Protein AF-E3NUQ6-F1 (afdb_monomer)

InterPro domains:
  IPR001264 Glycosyl transferase, family 51 [PF00912] (152-316)
  IPR023346 Lysozyme-like domain superfamily [SSF53955] (142-317)
  IPR028166 Bifunctional transglycosylase second domain [PF14814] (59-141)
  IPR036950 Transglycosylase domain [G3DSA:1.10.3810.10] (148-317)
  IPR050396 Glycosyltransferase 51/Transpeptidase [PTHR32282] (14-317)

Sequence (317 aa):
MKTERGIGLIALIFCVLIIAVFLAFSVYLIRLDNVIRDKFEGNRWDIPAKVFARPLEIYATAPIAQIEFEQELKLLGYKNSDSYTKSGTYITQPNTIYVHTRGFDFGDSVDPEQVLQVTFAGDTVTDVKATKPTNTGIARLEPMLIGGIYPQHNEDRVLIKLNKVPKPLIEALIATEDRNFYRHHGISFRGTARALLSNVTGGKRQGGSTLTQQLVKNFFLTPEKTLKRKVNEALMSLLLELHYSKDEILEAYLNEVNLGQSGNYSVNGYGLASQFYFGLPLSELNISQQAFLVGLVQGPTLFNPWKNPEGAKKRRD

Secondary structure (DSSP, 8-state):
--HHHHHHHHHHHHHHHHHHHHHHHHHHHHHHHHHHHHHHHS-S--PPEEEE---EEE-TT----HHHHHHHHHHTTPEE-S---STTEEEEETTEEEEEE--EE-SS-EEPSEEEEEEEETTEEEEEEESS--TTS-EEEPPPEEEEE--TT-EE-----GGGS-HHHHHHHHHHH-TTGGGSSS--HHHHHHHHHHHHTT-S------HHHHHHHHHHS-S---HHHHHHHHHHHHHHHHHS-HHHHHHHHHHH-EEEEETTEEEESHHHHHHHHHSS-GGG--HHHHHHHHHHTT-TTTT-TTT-HHHHHHHH-

Radius of gyration: 26.68 Å; Cα contacts (8 Å, |Δi|>4): 488; chains: 1; bounding box: 60×45×101 Å

Mean predicted aligned error: 7.31 Å

Structure (mmCIF, N/CA/C/O backbone):
data_AF-E3NUQ6-F1
#
_entry.id   AF-E3NUQ6-F1
#
loop_
_atom_site.group_PDB
_atom_site.id
_atom_site.type_symbol
_atom_site.label_atom_id
_atom_site.label_alt_id
_atom_site.label_comp_id
_atom_site.label_asym_id
_atom_site.label_entity_id
_atom_site.label_seq_id
_atom_site.pdbx_PDB_ins_code
_atom_site.Cartn_x
_atom_site.Cartn_y
_atom_site.Cartn_z
_atom_site.occupancy
_atom_site.B_iso_or_equiv
_atom_site.auth_seq_id
_atom_site.auth_comp_id
_atom_site.auth_asym_id
_atom_site.auth_atom_id
_atom_site.pdbx_PDB_model_num
ATOM 1 N N . MET A 1 1 ? 33.253 -10.275 -65.006 1.00 52.44 1 MET A N 1
ATOM 2 C CA . MET A 1 1 ? 32.954 -11.502 -64.224 1.00 52.44 1 MET A CA 1
ATOM 3 C C . MET A 1 1 ? 33.738 -11.676 -62.908 1.00 52.44 1 MET A C 1
ATOM 5 O O . MET A 1 1 ? 33.360 -12.551 -62.142 1.00 52.44 1 MET A O 1
ATOM 9 N N . LYS A 1 2 ? 34.783 -10.891 -62.570 1.00 53.75 2 LYS A N 1
ATOM 10 C CA . LYS A 1 2 ? 35.447 -10.989 -61.240 1.00 53.75 2 LYS A CA 1
ATOM 11 C C . LYS A 1 2 ? 34.795 -10.135 -60.136 1.00 53.75 2 LYS A C 1
ATOM 13 O O . LYS A 1 2 ? 34.943 -10.457 -58.965 1.00 53.75 2 LYS A O 1
ATOM 18 N N . THR A 1 3 ? 34.042 -9.099 -60.499 1.00 55.50 3 THR A N 1
ATOM 19 C CA . THR A 1 3 ? 33.373 -8.171 -59.569 1.00 55.50 3 THR A CA 1
ATOM 20 C C . THR A 1 3 ? 32.091 -8.732 -58.940 1.00 55.50 3 THR A C 1
ATOM 22 O O . THR A 1 3 ? 31.806 -8.427 -57.788 1.00 55.50 3 THR A O 1
ATOM 25 N N . GLU A 1 4 ? 31.363 -9.623 -59.620 1.00 58.78 4 GLU A N 1
ATOM 26 C CA . GLU A 1 4 ? 30.111 -10.207 -59.096 1.00 58.78 4 GLU A CA 1
ATOM 27 C C . GLU A 1 4 ? 30.333 -11.228 -57.966 1.00 58.78 4 GLU A C 1
ATOM 29 O O . GLU A 1 4 ? 29.525 -11.324 -57.044 1.00 58.78 4 GLU A O 1
ATOM 34 N N . ARG A 1 5 ? 31.469 -11.943 -57.966 1.00 59.44 5 ARG A N 1
ATOM 35 C CA . ARG A 1 5 ? 31.808 -12.909 -56.902 1.00 59.44 5 ARG A CA 1
ATOM 36 C C . ARG A 1 5 ? 32.152 -12.244 -55.563 1.00 59.44 5 ARG A C 1
ATOM 38 O O . ARG A 1 5 ? 31.910 -12.839 -54.518 1.00 59.44 5 ARG A O 1
ATOM 45 N N . GLY A 1 6 ? 32.683 -11.018 -55.581 1.00 62.03 6 GLY A N 1
ATOM 46 C CA . GLY A 1 6 ? 33.010 -10.268 -54.361 1.00 62.03 6 GLY A CA 1
ATOM 47 C C . GLY A 1 6 ? 31.769 -9.754 -53.627 1.00 62.03 6 GLY A C 1
ATOM 48 O O . GLY A 1 6 ? 31.714 -9.800 -52.402 1.00 62.03 6 GLY A O 1
ATOM 49 N N . ILE A 1 7 ? 30.742 -9.343 -54.376 1.00 72.06 7 ILE A N 1
ATOM 50 C CA . ILE A 1 7 ? 29.482 -8.831 -53.817 1.00 72.06 7 ILE A CA 1
ATOM 51 C C . ILE A 1 7 ? 28.715 -9.951 -53.097 1.00 72.06 7 ILE A C 1
ATOM 53 O O . ILE A 1 7 ? 28.225 -9.740 -51.990 1.00 72.06 7 ILE A O 1
ATOM 57 N N . GLY A 1 8 ? 28.682 -11.161 -53.668 1.00 76.88 8 GLY A N 1
ATOM 58 C CA . GLY A 1 8 ? 28.035 -12.322 -53.043 1.00 76.88 8 GLY A CA 1
ATOM 59 C C . GLY A 1 8 ? 28.689 -12.763 -51.728 1.00 76.88 8 GLY A C 1
ATOM 60 O O . GLY A 1 8 ? 27.988 -13.100 -50.778 1.00 76.88 8 GLY A O 1
ATOM 61 N N . LEU A 1 9 ? 30.023 -12.706 -51.634 1.00 83.06 9 LEU A N 1
ATOM 62 C CA . LEU A 1 9 ? 30.748 -13.045 -50.405 1.00 83.06 9 LEU A CA 1
ATOM 63 C C . LEU A 1 9 ? 30.518 -12.003 -49.298 1.00 83.06 9 LEU A C 1
ATOM 65 O O . LEU A 1 9 ? 30.299 -12.368 -48.147 1.00 83.06 9 LEU A O 1
ATOM 69 N N . ILE A 1 10 ? 30.522 -10.712 -49.646 1.00 86.00 10 ILE A N 1
ATOM 70 C CA . ILE A 1 10 ? 30.234 -9.626 -48.697 1.00 86.00 10 ILE A CA 1
ATOM 71 C C . ILE A 1 10 ? 28.790 -9.727 -48.190 1.00 86.00 10 ILE A C 1
ATOM 73 O O . ILE A 1 10 ? 28.556 -9.611 -46.988 1.00 86.00 10 ILE A O 1
ATOM 77 N N . ALA A 1 11 ? 27.833 -10.005 -49.081 1.00 86.75 11 ALA A N 1
ATOM 78 C CA . ALA A 1 11 ? 26.437 -10.223 -48.709 1.00 86.75 11 ALA A CA 1
ATOM 79 C C . ALA A 1 11 ? 26.274 -11.434 -47.773 1.00 86.75 11 ALA A C 1
ATOM 81 O O . ALA A 1 11 ? 25.576 -11.335 -46.767 1.00 86.75 11 ALA A O 1
ATOM 82 N N . LEU A 1 12 ? 26.970 -12.545 -48.044 1.00 90.75 12 LEU A N 1
ATOM 83 C CA . LEU A 1 12 ? 26.979 -13.722 -47.171 1.00 90.75 12 LEU A CA 1
ATOM 84 C C . LEU A 1 12 ? 27.529 -13.388 -45.775 1.00 90.75 12 LEU A C 1
ATOM 86 O O . LEU A 1 12 ? 26.899 -13.725 -44.776 1.00 90.75 12 LEU A O 1
ATOM 90 N N . ILE A 1 13 ? 28.674 -12.701 -45.696 1.00 91.69 13 ILE A N 1
ATOM 91 C CA . ILE A 1 13 ? 29.285 -12.295 -44.419 1.00 91.69 13 ILE A CA 1
ATOM 92 C C . ILE A 1 13 ? 28.335 -11.381 -43.638 1.00 91.69 13 ILE A C 1
ATOM 94 O O . ILE A 1 13 ? 28.144 -11.569 -42.438 1.00 91.69 13 ILE A O 1
ATOM 98 N N . PHE A 1 14 ? 27.694 -10.428 -44.315 1.00 93.56 14 PHE A N 1
ATOM 99 C CA . PHE A 1 14 ? 26.713 -9.538 -43.702 1.00 93.56 14 PHE A CA 1
ATOM 100 C C . PHE A 1 14 ? 25.488 -10.300 -43.169 1.00 93.56 14 PHE A C 1
ATOM 102 O O . PHE A 1 14 ? 25.080 -10.079 -42.030 1.00 93.56 14 PHE A O 1
ATOM 109 N N . CYS A 1 15 ? 24.949 -11.252 -43.937 1.00 93.69 15 CYS A N 1
ATOM 110 C CA . CYS A 1 15 ? 23.866 -12.129 -43.486 1.00 93.69 15 CYS A CA 1
ATOM 111 C C . CYS A 1 15 ? 24.266 -12.957 -42.258 1.00 93.69 15 CYS A C 1
ATOM 113 O O . CYS A 1 15 ? 23.506 -13.014 -41.293 1.00 93.69 15 CYS A O 1
ATOM 115 N N . VAL A 1 16 ? 25.460 -13.559 -42.257 1.00 94.56 16 VAL A N 1
ATOM 116 C CA . VAL A 1 16 ? 25.966 -14.336 -41.113 1.00 94.56 16 VAL A CA 1
ATOM 117 C C . VAL A 1 16 ? 26.114 -13.454 -39.872 1.00 94.56 16 VAL A C 1
ATOM 119 O O . VAL A 1 16 ? 25.715 -13.869 -38.785 1.00 94.56 16 VAL A O 1
ATOM 122 N N . LEU A 1 17 ? 26.614 -12.224 -40.021 1.00 95.00 17 LEU A N 1
ATOM 123 C CA . LEU A 1 17 ? 26.713 -11.269 -38.915 1.00 95.00 17 LEU A CA 1
ATOM 124 C C . LEU A 1 17 ? 25.338 -10.891 -38.356 1.00 95.00 17 LEU A C 1
ATOM 126 O O . LEU A 1 17 ? 25.168 -10.888 -37.139 1.00 95.00 17 LEU A O 1
ATOM 130 N N . ILE A 1 18 ? 24.344 -10.629 -39.211 1.00 95.12 18 ILE A N 1
ATOM 131 C CA . ILE A 1 18 ? 22.970 -10.346 -38.763 1.00 95.12 18 ILE A CA 1
ATOM 132 C C . ILE A 1 18 ? 22.398 -11.529 -37.982 1.00 95.12 18 ILE A C 1
ATOM 134 O O . ILE A 1 18 ? 21.834 -11.330 -36.907 1.00 95.12 18 ILE A O 1
ATOM 138 N N . ILE A 1 19 ? 22.564 -12.752 -38.491 1.00 95.62 19 ILE A N 1
ATOM 139 C CA . ILE A 1 19 ? 22.073 -13.964 -37.824 1.00 95.62 19 ILE A CA 1
ATOM 140 C C . ILE A 1 19 ? 22.757 -14.137 -36.464 1.00 95.62 19 ILE A C 1
ATOM 142 O O . ILE A 1 19 ? 22.077 -14.388 -35.472 1.00 95.62 19 ILE A O 1
ATOM 146 N N . ALA A 1 20 ? 24.077 -13.954 -36.392 1.00 95.56 20 ALA A N 1
ATOM 147 C CA . ALA A 1 20 ? 24.824 -14.054 -35.141 1.00 95.56 20 ALA A CA 1
ATOM 148 C C . ALA A 1 20 ? 24.370 -13.003 -34.112 1.00 95.56 20 ALA A C 1
ATOM 150 O O . ALA A 1 20 ? 24.177 -13.331 -32.941 1.00 95.56 20 ALA A O 1
ATOM 151 N N . VAL A 1 21 ? 24.145 -11.758 -34.547 1.00 95.62 21 VAL A N 1
ATOM 152 C CA . VAL A 1 21 ? 23.622 -10.682 -33.691 1.00 95.62 21 VAL A CA 1
ATOM 153 C C . VAL A 1 21 ? 22.211 -11.004 -33.206 1.00 95.62 21 VAL A C 1
ATOM 155 O O . VAL A 1 21 ? 21.929 -10.840 -32.020 1.00 95.62 21 VAL A O 1
ATOM 158 N N . PHE A 1 22 ? 21.337 -11.493 -34.087 1.00 95.88 22 PHE A N 1
ATOM 159 C CA . PHE A 1 22 ? 19.977 -11.875 -33.716 1.00 95.88 22 PHE A CA 1
ATOM 160 C C . PHE A 1 22 ? 19.980 -13.022 -32.703 1.00 95.88 22 PHE A C 1
ATOM 162 O O . PHE A 1 22 ? 19.317 -12.925 -31.677 1.00 95.88 22 PHE A O 1
ATOM 169 N N . LEU A 1 23 ? 20.794 -14.058 -32.930 1.00 96.19 23 LEU A N 1
ATOM 170 C CA . LEU A 1 23 ? 20.931 -15.189 -32.015 1.00 96.19 23 LEU A CA 1
ATOM 171 C C . LEU A 1 23 ? 21.457 -14.747 -30.642 1.00 96.19 23 LEU A C 1
ATOM 173 O O . LEU A 1 23 ? 20.890 -15.118 -29.616 1.00 96.19 23 LEU A O 1
ATOM 177 N N . ALA A 1 24 ? 22.490 -13.901 -30.610 1.00 95.44 24 ALA A N 1
ATOM 178 C CA . ALA A 1 24 ? 23.008 -13.334 -29.367 1.00 95.44 24 ALA A CA 1
ATOM 179 C C . ALA A 1 24 ? 21.946 -12.498 -28.631 1.00 95.44 24 ALA A C 1
ATOM 181 O O . ALA A 1 24 ? 21.814 -12.599 -27.410 1.00 95.44 24 ALA A O 1
ATOM 182 N N . PHE A 1 25 ? 21.158 -11.706 -29.364 1.00 95.06 25 PHE A N 1
ATOM 183 C CA . PHE A 1 25 ? 20.063 -10.924 -28.797 1.00 95.06 25 PHE A CA 1
ATOM 184 C C . PHE A 1 25 ? 18.932 -11.811 -28.260 1.00 95.06 25 PHE A C 1
ATOM 186 O O . PHE A 1 25 ? 18.435 -11.558 -27.165 1.00 95.06 25 PHE A O 1
ATOM 193 N N . SER A 1 26 ? 18.566 -12.889 -28.958 1.00 95.06 26 SER A N 1
ATOM 194 C CA . SER A 1 26 ? 17.584 -13.865 -28.475 1.00 95.06 26 SER A CA 1
ATOM 195 C C . SER A 1 26 ? 18.048 -14.551 -27.191 1.00 95.06 26 SER A C 1
ATOM 197 O O . SER A 1 26 ? 17.287 -14.610 -26.230 1.00 95.06 26 SER A O 1
ATOM 199 N N . VAL A 1 27 ? 19.307 -15.000 -27.127 1.00 96.50 27 VAL A N 1
ATOM 200 C CA . VAL A 1 27 ? 19.892 -15.571 -25.899 1.00 96.50 27 VAL A CA 1
ATOM 201 C C . VAL A 1 27 ? 19.867 -14.551 -24.759 1.00 96.50 27 VAL A C 1
ATOM 203 O O . VAL A 1 27 ? 19.562 -14.896 -23.618 1.00 96.50 27 VAL A O 1
ATOM 206 N N . TYR A 1 28 ? 20.141 -13.282 -25.062 1.00 96.00 28 TYR A N 1
ATOM 207 C CA . TYR A 1 28 ? 20.058 -12.207 -24.080 1.00 96.00 28 TYR A CA 1
ATOM 208 C C . TYR A 1 28 ? 18.632 -11.995 -23.554 1.00 96.00 28 TYR A C 1
ATOM 210 O O . TYR A 1 28 ? 18.454 -11.867 -22.344 1.00 96.00 28 TYR A O 1
ATOM 218 N N . LEU A 1 29 ? 17.618 -12.006 -24.425 1.00 95.56 29 LEU A N 1
ATOM 219 C CA . LEU A 1 29 ? 16.216 -11.904 -24.014 1.00 95.56 29 LEU A CA 1
ATOM 220 C C . LEU A 1 29 ? 15.777 -13.097 -23.166 1.00 95.56 29 LEU A C 1
ATOM 222 O O . LEU A 1 29 ? 15.163 -12.881 -22.130 1.00 95.56 29 LEU A O 1
ATOM 226 N N . ILE A 1 30 ? 16.154 -14.322 -23.543 1.00 95.44 30 ILE A N 1
ATOM 227 C CA . ILE A 1 30 ? 15.870 -15.531 -22.749 1.00 95.44 30 ILE A CA 1
ATOM 228 C C . ILE A 1 30 ? 16.495 -15.415 -21.357 1.00 95.44 30 ILE A C 1
ATOM 230 O O . ILE A 1 30 ? 15.871 -15.750 -20.357 1.00 95.44 30 ILE A O 1
ATOM 234 N N . ARG A 1 31 ? 17.719 -14.884 -21.261 1.00 95.31 31 ARG A N 1
ATOM 235 C CA . ARG A 1 31 ? 18.348 -14.634 -19.961 1.00 95.31 31 ARG A CA 1
ATOM 236 C C . ARG A 1 31 ? 17.554 -13.629 -19.122 1.00 95.31 31 ARG A C 1
ATOM 238 O O . ARG A 1 31 ? 17.419 -13.842 -17.921 1.00 95.31 31 ARG A O 1
ATOM 245 N N . LEU A 1 32 ? 17.086 -12.530 -19.717 1.00 94.25 32 LEU A N 1
ATOM 246 C CA . LEU A 1 32 ? 16.256 -11.548 -19.009 1.00 94.25 32 LEU A CA 1
ATOM 247 C C . LEU A 1 32 ? 14.919 -12.152 -18.572 1.00 94.25 32 LEU A C 1
ATOM 249 O O . LEU A 1 32 ? 14.467 -11.868 -17.467 1.00 94.25 32 LEU A O 1
ATOM 253 N N . ASP A 1 33 ? 14.327 -12.991 -19.417 1.00 93.69 33 ASP A N 1
ATOM 254 C CA . ASP A 1 33 ? 13.073 -13.680 -19.137 1.00 93.69 33 ASP A CA 1
ATOM 255 C C . ASP A 1 33 ? 13.200 -14.654 -17.962 1.00 93.69 33 ASP A C 1
ATOM 257 O O . ASP A 1 33 ? 12.418 -14.587 -17.018 1.00 93.69 33 ASP A O 1
ATOM 261 N N . ASN A 1 34 ? 14.258 -15.468 -17.938 1.00 91.88 34 ASN A N 1
ATOM 262 C CA . ASN A 1 34 ? 14.530 -16.365 -16.813 1.00 91.88 34 ASN A CA 1
ATOM 263 C C . ASN A 1 34 ? 14.653 -15.589 -15.493 1.00 91.88 34 ASN A C 1
ATOM 265 O O . ASN A 1 34 ? 14.047 -15.969 -14.499 1.00 91.88 34 ASN A O 1
ATOM 269 N N . VAL A 1 35 ? 15.355 -14.447 -15.492 1.00 91.06 35 VAL A N 1
ATOM 270 C CA . VAL A 1 35 ? 15.456 -13.582 -14.300 1.00 91.06 35 VAL A CA 1
ATOM 271 C C . VAL A 1 35 ? 14.084 -13.071 -13.850 1.00 91.06 35 VAL A C 1
ATOM 273 O O . VAL A 1 35 ? 13.833 -12.970 -12.648 1.00 91.06 35 VAL A O 1
ATOM 276 N N . ILE A 1 36 ? 13.206 -12.729 -14.798 1.00 90.62 36 ILE A N 1
ATOM 277 C CA . ILE A 1 36 ? 11.843 -12.293 -14.493 1.00 90.62 36 ILE A CA 1
ATOM 278 C C . ILE A 1 36 ? 11.070 -13.428 -13.834 1.00 90.62 36 ILE A C 1
ATOM 280 O O . ILE A 1 36 ? 10.544 -13.242 -12.740 1.00 90.62 36 ILE A O 1
ATOM 284 N N . ARG A 1 37 ? 11.033 -14.597 -14.470 1.00 88.56 37 ARG A N 1
ATOM 285 C CA . ARG A 1 37 ? 10.218 -15.729 -14.025 1.00 88.56 37 ARG A CA 1
ATOM 286 C C . ARG A 1 37 ? 10.705 -16.296 -12.699 1.00 88.56 37 ARG A C 1
ATOM 288 O O . ARG A 1 37 ? 9.891 -16.475 -11.802 1.00 88.56 37 ARG A O 1
ATOM 295 N N . ASP A 1 38 ? 12.014 -16.440 -12.509 1.00 86.81 38 ASP A N 1
ATOM 296 C CA . ASP A 1 38 ? 12.584 -16.932 -11.248 1.00 86.81 38 ASP A CA 1
ATOM 297 C C . ASP A 1 38 ? 12.165 -16.055 -10.058 1.00 86.81 38 ASP A C 1
ATOM 299 O O . ASP A 1 38 ? 11.748 -16.555 -9.011 1.00 86.81 38 ASP A O 1
ATOM 303 N N . LYS A 1 39 ? 12.229 -14.726 -10.219 1.00 83.00 39 LYS A N 1
ATOM 304 C CA . LYS A 1 39 ? 11.908 -13.792 -9.133 1.00 83.00 39 LYS A CA 1
ATOM 305 C C . LYS A 1 39 ? 10.405 -13.542 -8.978 1.00 83.00 39 LYS A C 1
ATOM 307 O O . LYS A 1 39 ? 9.948 -13.253 -7.876 1.00 83.00 39 LYS A O 1
ATOM 312 N N . PHE A 1 40 ? 9.639 -13.610 -10.065 1.00 82.06 40 PHE A N 1
ATOM 313 C CA . PHE A 1 40 ? 8.207 -13.305 -10.068 1.00 82.06 40 PHE A CA 1
ATOM 314 C C . PHE A 1 40 ? 7.319 -14.548 -9.862 1.00 82.06 40 PHE A C 1
ATOM 316 O O . PHE A 1 40 ? 6.172 -14.397 -9.459 1.00 82.06 40 PHE A O 1
ATOM 323 N N . GLU A 1 41 ? 7.799 -15.773 -10.085 1.00 77.94 41 GLU A N 1
ATOM 324 C CA . GLU A 1 41 ? 7.059 -17.023 -9.802 1.00 77.94 41 GLU A CA 1
ATOM 325 C C . GLU A 1 41 ? 7.501 -17.684 -8.486 1.00 77.94 41 GLU A C 1
ATOM 327 O O . GLU A 1 41 ? 6.716 -18.407 -7.878 1.00 77.94 41 GLU A O 1
ATOM 332 N N . GLY A 1 42 ? 8.730 -17.424 -8.027 1.00 69.94 42 GLY A N 1
ATOM 333 C CA . GLY A 1 42 ? 9.256 -17.923 -6.754 1.00 69.94 42 GLY A CA 1
ATOM 334 C C . GLY A 1 42 ? 8.917 -17.030 -5.551 1.00 69.94 42 GLY A C 1
ATOM 335 O O . GLY A 1 42 ? 7.784 -16.586 -5.357 1.00 69.94 42 GLY A O 1
ATOM 336 N N . ASN A 1 43 ? 9.929 -16.740 -4.727 1.00 62.84 43 ASN A N 1
ATOM 337 C CA . ASN A 1 43 ? 9.806 -15.885 -3.544 1.00 62.84 43 ASN A CA 1
ATOM 338 C C . ASN A 1 43 ? 9.788 -14.404 -3.947 1.00 62.84 43 ASN A C 1
ATOM 340 O O . ASN A 1 43 ? 10.812 -13.722 -3.875 1.00 62.84 43 ASN A O 1
ATOM 344 N N . ARG A 1 44 ? 8.619 -13.896 -4.365 1.00 69.75 44 ARG A N 1
ATOM 345 C CA . ARG A 1 44 ? 8.451 -12.472 -4.717 1.00 69.75 44 ARG A CA 1
ATOM 346 C C . ARG A 1 44 ? 8.915 -11.542 -3.589 1.00 69.75 44 ARG A C 1
ATOM 348 O O . ARG A 1 44 ? 9.461 -10.480 -3.871 1.00 69.75 44 ARG A O 1
ATOM 355 N N . TRP A 1 45 ? 8.707 -11.947 -2.333 1.00 71.38 45 TRP A N 1
ATOM 356 C CA . TRP A 1 45 ? 9.027 -11.157 -1.145 1.00 71.38 45 TRP A CA 1
ATOM 357 C C . TRP A 1 45 ? 9.442 -12.039 0.035 1.00 71.38 45 TRP A C 1
ATOM 359 O O . TRP A 1 45 ? 8.780 -13.039 0.312 1.00 71.38 45 TRP A O 1
ATOM 369 N N . ASP A 1 46 ? 10.463 -11.608 0.777 1.00 69.19 46 ASP A N 1
ATOM 370 C CA . ASP A 1 46 ? 10.750 -12.116 2.121 1.00 69.19 46 ASP A CA 1
ATOM 371 C C . ASP A 1 46 ? 9.865 -11.369 3.125 1.00 69.19 46 ASP A C 1
ATOM 373 O O . ASP A 1 46 ? 10.007 -10.161 3.322 1.00 69.19 46 ASP A O 1
ATOM 377 N N . ILE A 1 47 ? 8.904 -12.070 3.730 1.00 71.44 47 ILE A N 1
ATOM 378 C CA . ILE A 1 47 ? 7.963 -11.463 4.678 1.00 71.44 47 ILE A CA 1
ATOM 379 C C . ILE A 1 47 ? 8.608 -11.456 6.072 1.00 71.44 47 ILE A C 1
ATOM 381 O O . ILE A 1 47 ? 8.931 -12.532 6.584 1.00 71.44 47 ILE A O 1
ATOM 385 N N . PRO A 1 48 ? 8.792 -10.286 6.714 1.00 71.00 48 PRO A N 1
ATOM 386 C CA . PRO A 1 48 ? 9.349 -10.231 8.059 1.00 71.00 48 PRO A CA 1
ATOM 387 C C . PRO A 1 48 ? 8.377 -10.827 9.078 1.00 71.00 48 PRO A C 1
ATOM 389 O O . PRO A 1 48 ? 7.152 -10.732 8.939 1.00 71.00 48 PRO A O 1
ATOM 392 N N . ALA A 1 49 ? 8.926 -11.400 10.148 1.00 80.38 49 ALA A N 1
ATOM 393 C CA . ALA A 1 49 ? 8.106 -11.820 11.276 1.00 80.38 49 ALA A CA 1
ATOM 394 C C . ALA A 1 49 ? 7.574 -10.578 12.002 1.00 80.38 49 ALA A C 1
ATOM 396 O O . ALA A 1 49 ? 8.311 -9.618 12.220 1.00 80.38 49 ALA A O 1
ATOM 397 N N . LYS A 1 50 ? 6.299 -10.593 12.392 1.00 81.94 50 LYS A N 1
ATOM 398 C CA . LYS A 1 50 ? 5.664 -9.491 13.124 1.00 81.94 50 LYS A CA 1
ATOM 399 C C . LYS A 1 50 ? 5.523 -9.842 14.595 1.00 81.94 50 LYS A C 1
ATOM 401 O O . LYS A 1 50 ? 5.150 -10.959 14.940 1.00 81.94 50 LYS A O 1
ATOM 406 N N . VAL A 1 51 ? 5.804 -8.866 15.447 1.00 86.75 51 VAL A N 1
ATOM 407 C CA . VAL A 1 51 ? 5.658 -8.952 16.897 1.00 86.75 51 VAL A CA 1
ATOM 408 C C . VAL A 1 51 ? 4.446 -8.126 17.291 1.00 86.75 51 VAL A C 1
ATOM 410 O O . VAL A 1 51 ? 4.413 -6.912 17.083 1.00 86.75 51 VAL A O 1
ATOM 413 N N . PHE A 1 52 ? 3.453 -8.796 17.859 1.00 89.31 52 PHE A N 1
ATOM 414 C CA . PHE A 1 52 ? 2.223 -8.184 18.340 1.00 89.31 52 PHE A CA 1
ATOM 415 C C . PHE A 1 52 ? 2.185 -8.173 19.871 1.00 89.31 52 PHE A C 1
ATOM 417 O O . PHE A 1 52 ? 2.854 -8.970 20.529 1.00 89.31 52 PHE A O 1
ATOM 424 N N . ALA A 1 53 ? 1.401 -7.258 20.433 1.00 92.06 53 ALA A N 1
ATOM 425 C CA . ALA A 1 53 ? 1.043 -7.259 21.845 1.00 92.06 53 ALA A CA 1
ATOM 426 C C . ALA A 1 53 ? 0.064 -8.403 22.172 1.00 92.06 53 ALA A C 1
ATOM 428 O O . ALA A 1 53 ? -0.330 -9.181 21.300 1.00 92.06 53 ALA A O 1
ATOM 429 N N . ARG A 1 54 ? -0.356 -8.498 23.440 1.00 93.19 54 ARG A N 1
ATOM 430 C CA . ARG A 1 54 ? -1.446 -9.408 23.814 1.00 93.19 54 ARG A CA 1
ATOM 431 C C . ARG A 1 54 ? -2.743 -8.991 23.099 1.00 93.19 54 ARG A C 1
ATOM 433 O O . ARG A 1 54 ? -3.018 -7.792 23.042 1.00 93.19 54 ARG A O 1
ATOM 440 N N . PRO A 1 55 ? -3.553 -9.933 22.594 1.00 93.44 55 PRO A N 1
ATOM 441 C CA . PRO A 1 55 ? -4.898 -9.606 22.144 1.00 93.44 55 PRO A CA 1
ATOM 442 C C . PRO A 1 55 ? -5.774 -9.233 23.346 1.00 93.44 55 PRO A C 1
ATOM 444 O O . PRO A 1 55 ? -5.597 -9.767 24.448 1.00 93.44 55 PRO A O 1
ATOM 447 N N . LEU A 1 56 ? -6.711 -8.301 23.155 1.00 94.81 56 LEU A N 1
ATOM 448 C CA . LEU A 1 56 ? -7.706 -8.003 24.181 1.00 94.81 56 LEU A CA 1
ATOM 449 C C . LEU A 1 56 ? -8.871 -8.983 24.042 1.00 94.81 56 LEU A C 1
ATOM 451 O O . LEU A 1 56 ? -9.616 -8.932 23.064 1.00 94.81 56 LEU A O 1
ATOM 455 N N . GLU A 1 57 ? -9.023 -9.853 25.035 1.00 95.00 57 GLU A N 1
ATOM 456 C CA . GLU A 1 57 ? -10.170 -10.749 25.160 1.00 95.00 57 GLU A CA 1
ATOM 457 C C . GLU A 1 57 ? -11.326 -10.040 25.869 1.00 95.00 57 GLU A C 1
ATOM 459 O O . GLU A 1 57 ? -11.145 -9.389 26.899 1.00 95.00 57 GLU A O 1
ATOM 464 N N . ILE A 1 58 ? -12.525 -10.187 25.314 1.00 95.00 58 ILE A N 1
ATOM 465 C CA . ILE A 1 58 ? -13.760 -9.575 25.788 1.00 95.00 58 ILE A CA 1
ATOM 466 C C . ILE A 1 58 ? -14.764 -10.697 26.028 1.00 95.00 58 ILE A C 1
ATOM 468 O O . ILE A 1 58 ? -15.139 -11.431 25.111 1.00 95.00 58 ILE A O 1
ATOM 472 N N . TYR A 1 59 ? -15.209 -10.821 27.268 1.00 95.44 59 TYR A N 1
ATOM 473 C CA . TYR A 1 59 ? -16.169 -11.826 27.702 1.00 95.44 59 TYR A CA 1
ATOM 474 C C . TYR A 1 59 ? -17.008 -11.264 28.851 1.00 95.44 59 TYR A C 1
ATOM 476 O O . TYR A 1 59 ? -16.643 -10.260 29.471 1.00 95.44 59 TYR A O 1
ATOM 484 N N . ALA A 1 60 ? -18.149 -11.891 29.132 1.00 94.12 60 ALA A N 1
ATOM 485 C CA . ALA A 1 60 ? -18.963 -11.518 30.284 1.00 94.12 60 ALA A CA 1
ATOM 486 C C . ALA A 1 60 ? -18.139 -11.660 31.575 1.00 94.12 60 ALA A C 1
ATOM 488 O O . ALA A 1 60 ? -17.439 -12.648 31.743 1.00 94.12 60 ALA A O 1
ATOM 489 N N . THR A 1 61 ? -18.231 -10.680 32.471 1.00 94.94 61 THR A N 1
ATOM 490 C CA . THR A 1 61 ? -17.430 -10.510 33.698 1.00 94.94 61 THR A CA 1
ATOM 491 C C . THR A 1 61 ? -15.958 -10.139 33.502 1.00 94.94 61 THR A C 1
ATOM 493 O O . THR A 1 61 ? -15.210 -10.145 34.480 1.00 94.94 61 THR A O 1
ATOM 496 N N . ALA A 1 62 ? -15.515 -9.794 32.287 1.00 96.19 62 ALA A N 1
ATOM 497 C CA . ALA A 1 62 ? -14.166 -9.263 32.096 1.00 96.19 62 ALA A CA 1
ATOM 498 C C . ALA A 1 62 ? -13.992 -7.945 32.890 1.00 96.19 62 ALA A C 1
ATOM 500 O O . ALA A 1 62 ? -14.868 -7.076 32.798 1.00 96.19 62 ALA A O 1
ATOM 501 N N . PRO A 1 63 ? -12.895 -7.772 33.656 1.00 97.06 63 PRO A N 1
ATOM 502 C CA . PRO A 1 63 ? -12.648 -6.587 34.482 1.00 97.06 63 PRO A CA 1
ATOM 503 C C . PRO A 1 63 ? -12.104 -5.440 33.621 1.00 97.06 63 PRO A C 1
ATOM 505 O O . PRO A 1 63 ? -10.927 -5.096 33.694 1.00 97.06 63 PRO A O 1
ATOM 508 N N . ILE A 1 64 ? -12.948 -4.934 32.724 1.00 96.56 64 ILE A N 1
ATOM 509 C CA . ILE A 1 64 ? -12.620 -3.873 31.774 1.00 96.56 64 ILE A CA 1
ATOM 510 C C . ILE A 1 64 ? -13.691 -2.795 31.904 1.00 96.56 64 ILE A C 1
ATOM 512 O O . ILE A 1 64 ? -14.869 -3.041 31.619 1.00 96.56 64 ILE A O 1
ATOM 516 N N . ALA A 1 65 ? -13.285 -1.589 32.296 1.00 97.25 65 ALA A N 1
ATOM 517 C CA . ALA A 1 65 ? -14.184 -0.443 32.323 1.00 97.25 65 ALA A CA 1
ATOM 518 C C . ALA A 1 65 ? -14.460 0.073 30.900 1.00 97.25 65 ALA A C 1
ATOM 520 O O . ALA A 1 65 ? -13.607 -0.003 30.012 1.00 97.25 65 ALA A O 1
ATOM 521 N N . GLN A 1 66 ? -15.631 0.685 30.682 1.00 97.06 66 GLN A N 1
ATOM 522 C CA . GLN A 1 66 ? -15.998 1.239 29.368 1.00 97.06 66 GLN A CA 1
ATOM 523 C C . GLN A 1 66 ? -14.937 2.221 28.833 1.00 97.06 66 GLN A C 1
ATOM 525 O O . GLN A 1 66 ? -14.628 2.223 27.642 1.00 97.06 66 GLN A O 1
ATOM 530 N N . ILE A 1 67 ? -14.349 3.030 29.722 1.00 96.38 67 ILE A N 1
ATOM 531 C CA . ILE A 1 67 ? -13.309 4.003 29.373 1.00 96.38 67 ILE A CA 1
ATOM 532 C C . ILE A 1 67 ? -11.995 3.337 28.941 1.00 96.38 67 ILE A C 1
ATOM 534 O O . ILE A 1 67 ? -11.351 3.819 28.013 1.00 96.38 67 ILE A O 1
ATOM 538 N N . GLU A 1 68 ? -11.611 2.226 29.571 1.00 96.19 68 GLU A N 1
ATOM 539 C CA . GLU A 1 68 ? -10.402 1.463 29.236 1.00 96.19 68 GLU A CA 1
ATOM 540 C C . GLU A 1 68 ? -10.577 0.750 27.896 1.00 96.19 68 GLU A C 1
ATOM 542 O O . GLU A 1 68 ? -9.685 0.776 27.050 1.00 96.19 68 GLU A O 1
ATOM 547 N N . PHE A 1 69 ? -11.767 0.195 27.654 1.00 97.06 69 PHE A N 1
ATOM 548 C CA . PHE A 1 69 ? -12.104 -0.392 26.363 1.00 97.06 69 PHE A CA 1
ATOM 549 C C . PHE A 1 69 ? -12.039 0.643 25.232 1.00 97.06 69 PHE A C 1
ATOM 551 O O . PHE A 1 69 ? -11.472 0.386 24.171 1.00 97.06 69 PHE A O 1
ATOM 558 N N . GLU A 1 70 ? -12.564 1.849 25.467 1.00 96.62 70 GLU A N 1
ATOM 559 C CA . GLU A 1 70 ? -12.470 2.946 24.502 1.00 96.62 70 GLU A CA 1
ATOM 560 C C . GLU A 1 70 ? -11.014 3.388 24.261 1.00 96.62 70 GLU A C 1
ATOM 562 O O . GLU A 1 70 ? -10.649 3.740 23.136 1.00 96.62 70 GLU A O 1
ATOM 567 N N . GLN A 1 71 ? -10.166 3.364 25.292 1.00 95.25 71 GLN A N 1
ATOM 568 C CA . GLN A 1 71 ? -8.735 3.638 25.148 1.00 95.25 71 GLN A CA 1
ATOM 569 C C . GLN A 1 71 ? -8.039 2.581 24.286 1.00 95.25 71 GLN A C 1
ATOM 571 O O . GLN A 1 71 ? -7.286 2.960 23.389 1.00 95.25 71 GLN A O 1
ATOM 576 N N . GLU A 1 72 ? -8.335 1.294 24.481 1.00 95.00 72 GLU A N 1
ATOM 577 C CA . GLU A 1 72 ? -7.778 0.222 23.646 1.00 95.00 72 GLU A CA 1
ATOM 578 C C . GLU A 1 72 ? -8.166 0.411 22.172 1.00 95.00 72 GLU A C 1
ATOM 580 O O . GLU A 1 72 ? -7.315 0.386 21.283 1.00 95.00 72 GLU A O 1
ATOM 585 N N . LEU A 1 73 ? -9.442 0.706 21.903 1.00 96.06 73 LEU A N 1
ATOM 586 C CA . LEU A 1 73 ? -9.923 0.995 20.550 1.00 96.06 73 LEU A CA 1
ATOM 587 C C . LEU A 1 73 ? -9.169 2.175 19.918 1.00 96.06 73 LEU A C 1
ATOM 589 O O . LEU A 1 73 ? -8.774 2.103 18.752 1.00 96.06 73 LEU A O 1
ATOM 593 N N . LYS A 1 74 ? -8.924 3.248 20.680 1.00 94.44 74 LYS A N 1
ATOM 594 C CA . LYS A 1 74 ? -8.137 4.404 20.214 1.00 94.44 74 LYS A CA 1
ATOM 595 C C . LYS A 1 74 ? -6.687 4.028 19.909 1.00 94.44 74 LYS A C 1
ATOM 597 O O . LYS A 1 74 ? -6.161 4.479 18.893 1.00 94.44 74 LYS A O 1
ATOM 602 N N . LEU A 1 75 ? -6.054 3.205 20.746 1.00 91.31 75 LEU A N 1
ATOM 603 C CA . LEU A 1 75 ? -4.688 2.715 20.526 1.00 91.31 75 LEU A CA 1
ATOM 604 C C . LEU A 1 75 ? -4.588 1.841 19.269 1.00 91.31 75 LEU A C 1
ATOM 606 O O . LEU A 1 75 ? -3.611 1.937 18.528 1.00 91.31 75 LEU A O 1
ATOM 610 N N . LEU A 1 76 ? -5.633 1.065 18.978 1.00 92.38 76 LEU A N 1
ATOM 611 C CA . LEU A 1 76 ? -5.788 0.278 17.751 1.00 92.38 76 LEU A CA 1
ATOM 612 C C . LEU A 1 76 ? -6.246 1.111 16.537 1.00 92.38 76 LEU A C 1
ATOM 614 O O . LEU A 1 76 ? -6.576 0.562 15.482 1.00 92.38 76 LEU A O 1
ATOM 618 N N . GLY A 1 77 ? -6.316 2.438 16.669 1.00 91.81 77 GLY A N 1
ATOM 619 C CA . GLY A 1 77 ? -6.686 3.347 15.586 1.00 91.81 77 GLY A CA 1
ATOM 620 C C . GLY A 1 77 ? -8.152 3.261 15.155 1.00 91.81 77 GLY A C 1
ATOM 621 O O . GLY A 1 77 ? -8.497 3.757 14.080 1.00 91.81 77 GLY A O 1
ATOM 622 N N . TYR A 1 78 ? -9.029 2.638 15.948 1.00 94.81 78 TYR A N 1
ATOM 623 C CA . TYR A 1 78 ? -10.460 2.686 15.674 1.00 94.81 78 TYR A CA 1
ATOM 624 C C . TYR A 1 78 ? -10.980 4.119 15.818 1.00 94.81 78 TYR A C 1
ATOM 626 O O . TYR A 1 78 ? -10.574 4.879 16.703 1.00 94.81 78 TYR A O 1
ATOM 634 N N . LYS A 1 79 ? -11.923 4.493 14.952 1.00 93.19 79 LYS A N 1
ATOM 635 C CA . LYS A 1 79 ? -12.511 5.837 14.931 1.00 93.19 79 LYS A CA 1
ATOM 636 C C . LYS A 1 79 ? -13.897 5.835 15.557 1.00 93.19 79 LYS A C 1
ATOM 638 O O . LYS A 1 79 ? -14.760 5.062 15.145 1.00 93.19 79 LYS A O 1
ATOM 643 N N . ASN A 1 80 ? -14.121 6.756 16.491 1.00 95.00 80 ASN A N 1
ATOM 644 C CA . ASN A 1 80 ? -15.470 7.071 16.942 1.00 95.00 80 ASN A CA 1
ATOM 645 C C . ASN A 1 80 ? -16.242 7.689 15.762 1.00 95.00 80 ASN A C 1
ATOM 647 O O . ASN A 1 80 ? -15.724 8.577 15.078 1.00 95.00 80 ASN A O 1
ATOM 651 N N . SER A 1 81 ? -17.429 7.168 15.471 1.00 91.94 81 SER A N 1
ATOM 652 C CA . SER A 1 81 ? -18.242 7.574 14.326 1.00 91.94 81 SER A CA 1
ATOM 653 C C . SER A 1 81 ? -19.721 7.591 14.694 1.00 91.94 81 SER A C 1
ATOM 655 O O . SER A 1 81 ? -20.145 6.924 15.630 1.00 91.94 81 SER A O 1
ATOM 657 N N . ASP A 1 82 ? -20.527 8.283 13.892 1.00 90.88 82 ASP A N 1
ATOM 658 C CA . ASP A 1 82 ? -21.989 8.239 13.992 1.00 90.88 82 ASP A CA 1
ATOM 659 C C . ASP A 1 82 ? -22.573 6.881 13.547 1.00 90.88 82 ASP A C 1
ATOM 661 O O . ASP A 1 82 ? -23.761 6.621 13.728 1.00 90.88 82 ASP A O 1
ATOM 665 N N . SER A 1 83 ? -21.761 6.004 12.933 1.00 90.00 83 SER A N 1
ATOM 666 C CA . SER A 1 83 ? -22.180 4.666 12.497 1.00 90.00 83 SER A CA 1
ATOM 667 C C . SER A 1 83 ? -21.079 3.605 12.676 1.00 90.00 83 SER A C 1
ATOM 669 O O . SER A 1 83 ? -19.892 3.880 12.498 1.00 90.00 83 SER A O 1
ATOM 671 N N . TYR A 1 84 ? -21.478 2.354 12.914 1.00 89.50 84 TYR A N 1
ATOM 672 C CA . TYR A 1 84 ? -20.604 1.170 12.915 1.00 89.50 84 TYR A CA 1
ATOM 673 C C . TYR A 1 84 ? -20.677 0.403 11.581 1.00 89.50 84 TYR A C 1
ATOM 675 O O . TYR A 1 84 ? -20.504 -0.808 11.528 1.00 89.50 84 TYR A O 1
ATOM 683 N N . THR A 1 85 ? -20.979 1.080 10.468 1.00 88.56 85 THR A N 1
ATOM 684 C CA . THR A 1 85 ? -21.151 0.420 9.154 1.00 88.56 85 THR A CA 1
ATOM 685 C C . THR A 1 85 ? -19.836 0.043 8.475 1.00 88.56 85 THR A C 1
ATOM 687 O O . THR A 1 85 ? -19.838 -0.777 7.560 1.00 88.56 85 THR A O 1
ATOM 690 N N . LYS A 1 86 ? -18.717 0.627 8.912 1.00 90.88 86 LYS A N 1
ATOM 691 C CA . LYS A 1 86 ? -17.389 0.410 8.334 1.00 90.88 86 LYS A CA 1
ATOM 692 C C . LYS A 1 86 ? -16.471 -0.241 9.360 1.00 90.88 86 LYS A C 1
ATOM 694 O O . LYS A 1 86 ? -16.460 0.193 10.505 1.00 90.88 86 LYS A O 1
ATOM 699 N N . SER A 1 87 ? -15.671 -1.207 8.919 1.00 93.50 87 SER A N 1
ATOM 700 C CA . SER A 1 87 ? -14.560 -1.758 9.698 1.00 93.50 87 SER A CA 1
ATOM 701 C C . SER A 1 87 ? -13.675 -0.651 10.283 1.00 93.50 87 SER A C 1
ATOM 703 O O . SER A 1 87 ? -13.430 0.372 9.633 1.00 93.50 87 SER A O 1
ATOM 705 N N . GLY A 1 88 ? -13.192 -0.865 11.508 1.00 94.56 88 GLY A N 1
ATOM 706 C CA . GLY A 1 88 ? -12.317 0.078 12.200 1.00 94.56 88 GLY A CA 1
ATOM 707 C C . GLY A 1 88 ? -13.058 1.274 12.807 1.00 94.56 88 GLY A C 1
ATOM 708 O O . GLY A 1 88 ? -12.434 2.295 13.105 1.00 94.56 88 GLY A O 1
ATOM 709 N N . THR A 1 89 ? -14.381 1.192 12.990 1.00 96.00 89 THR A N 1
ATOM 710 C CA . THR A 1 89 ? -15.159 2.223 13.695 1.00 96.00 89 THR A CA 1
ATOM 711 C C . THR A 1 89 ? -15.878 1.681 14.922 1.00 96.00 89 THR A C 1
ATOM 713 O O . THR A 1 89 ? -16.126 0.481 15.051 1.00 96.00 89 THR A O 1
ATOM 716 N N . TYR A 1 90 ? -16.206 2.585 15.842 1.00 97.69 90 TYR A N 1
ATOM 717 C CA . TYR A 1 90 ? -17.050 2.288 16.992 1.00 97.69 90 TYR A CA 1
ATOM 718 C C . TYR A 1 90 ? -18.011 3.436 17.302 1.00 97.69 90 TYR A C 1
ATOM 720 O O . TYR A 1 90 ? -17.777 4.581 16.911 1.00 97.69 90 TYR A O 1
ATOM 728 N N . ILE A 1 91 ? -19.083 3.111 18.023 1.00 97.62 91 ILE A N 1
ATOM 729 C CA . ILE A 1 91 ? -20.028 4.073 18.593 1.00 97.62 91 ILE A CA 1
ATOM 730 C C . ILE A 1 91 ? -20.097 3.844 20.096 1.00 97.62 91 ILE A C 1
ATOM 732 O O . ILE A 1 91 ? -20.323 2.717 20.543 1.00 97.62 91 ILE A O 1
ATOM 736 N N . THR A 1 92 ? -19.976 4.924 20.860 1.00 96.44 92 THR A N 1
ATOM 737 C CA . THR A 1 92 ? -20.179 4.915 22.309 1.00 96.44 92 THR A CA 1
ATOM 738 C C . THR A 1 92 ? -21.609 5.345 22.637 1.00 96.44 92 THR A C 1
ATOM 740 O O . THR A 1 92 ? -22.060 6.413 22.230 1.00 96.44 92 THR A O 1
ATOM 743 N N . GLN A 1 93 ? -22.322 4.514 23.390 1.00 94.94 93 GLN A N 1
ATOM 744 C CA . GLN A 1 93 ? -23.625 4.793 23.994 1.00 94.94 93 GLN A CA 1
ATOM 745 C C . GLN A 1 93 ? -23.521 4.653 25.524 1.00 94.94 93 GLN A C 1
ATOM 747 O O . GLN A 1 93 ? -22.523 4.119 26.025 1.00 94.94 93 GLN A O 1
ATOM 752 N N . PRO A 1 94 ? -24.524 5.110 26.300 1.00 95.25 94 PRO A N 1
ATOM 753 C CA . PRO A 1 94 ? -24.545 4.869 27.739 1.00 95.25 94 PRO A CA 1
ATOM 754 C C . PRO A 1 94 ? -24.404 3.371 28.039 1.00 95.25 94 PRO A C 1
ATOM 756 O O . PRO A 1 94 ? -25.229 2.568 27.602 1.00 95.25 94 PRO A O 1
ATOM 759 N N . ASN A 1 95 ? -23.338 2.998 28.752 1.00 96.00 95 ASN A N 1
ATOM 760 C CA . ASN A 1 95 ? -23.016 1.625 29.155 1.00 96.00 95 ASN A CA 1
ATOM 761 C C . ASN A 1 95 ? -22.835 0.618 28.006 1.00 96.00 95 ASN A C 1
ATOM 763 O O . ASN A 1 95 ? -22.811 -0.582 28.259 1.00 96.00 95 ASN A O 1
ATOM 767 N N . THR A 1 96 ? -22.753 1.050 26.745 1.00 97.44 96 THR A N 1
ATOM 768 C CA . THR A 1 96 ? -22.640 0.138 25.596 1.00 97.44 96 THR A CA 1
ATOM 769 C C . THR A 1 96 ? -21.700 0.709 24.546 1.00 97.44 96 THR A C 1
ATOM 771 O O . THR A 1 96 ? -21.786 1.888 24.207 1.00 97.44 96 THR A O 1
ATOM 774 N N . ILE A 1 97 ? -20.831 -0.126 23.984 1.00 98.00 97 ILE A N 1
ATOM 775 C CA . ILE A 1 97 ? -20.012 0.223 22.821 1.00 98.00 97 ILE A CA 1
ATOM 776 C C . ILE A 1 97 ? -20.298 -0.770 21.697 1.00 98.00 97 ILE A C 1
ATOM 778 O O . ILE A 1 97 ? -20.234 -1.983 21.890 1.00 98.00 97 ILE A O 1
ATOM 782 N N . TYR A 1 98 ? -20.600 -0.238 20.513 1.00 98.00 98 TYR A N 1
ATOM 783 C CA . TYR A 1 98 ? -20.688 -1.018 19.281 1.00 98.00 98 TYR A CA 1
ATOM 784 C C . TYR A 1 98 ? -19.380 -0.872 18.518 1.00 98.00 98 TYR A C 1
ATOM 786 O O . TYR A 1 98 ? -18.982 0.254 18.232 1.00 98.00 98 TYR A O 1
ATOM 794 N N . VAL A 1 99 ? -18.733 -1.978 18.165 1.00 98.06 99 VAL A N 1
ATOM 795 C CA . VAL A 1 99 ? -17.447 -1.992 17.454 1.00 98.06 99 VAL A CA 1
ATOM 796 C C . VAL A 1 99 ? -17.591 -2.793 16.174 1.00 98.06 99 VAL A C 1
ATOM 798 O O . VAL A 1 99 ? -18.045 -3.932 16.216 1.00 98.06 99 VAL A O 1
ATOM 801 N N . HIS A 1 100 ? -17.171 -2.233 15.044 1.00 97.56 100 HIS A N 1
ATOM 802 C CA . HIS A 1 100 ? -17.032 -2.984 13.801 1.00 97.56 100 HIS A CA 1
ATOM 803 C C . HIS A 1 100 ? -15.582 -3.443 13.647 1.00 97.56 100 HIS A C 1
ATOM 805 O O . HIS A 1 100 ? -14.719 -2.671 13.223 1.00 97.56 100 HIS A O 1
ATOM 811 N N . THR A 1 101 ? -15.312 -4.689 14.027 1.00 96.12 101 THR A N 1
ATOM 812 C CA . THR A 1 101 ? -13.963 -5.257 14.069 1.00 96.12 101 THR A CA 1
ATOM 813 C C . THR A 1 101 ? -13.413 -5.537 12.678 1.00 96.12 101 THR A C 1
ATOM 815 O O . THR A 1 101 ? -14.166 -5.833 11.755 1.00 96.12 101 THR A O 1
ATOM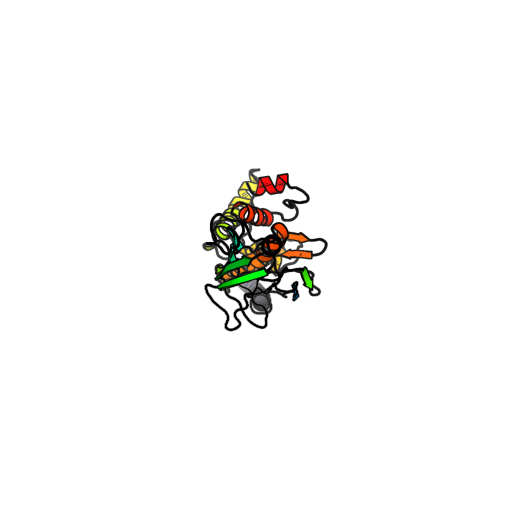 818 N N . ARG A 1 102 ? -12.085 -5.497 12.536 1.00 92.62 102 ARG A N 1
ATOM 819 C CA . ARG A 1 102 ? -11.391 -5.726 11.252 1.00 92.62 102 ARG A CA 1
ATOM 820 C C . ARG A 1 102 ? -11.329 -7.196 10.831 1.00 92.62 102 ARG A C 1
ATOM 822 O O . ARG A 1 102 ? -11.045 -7.504 9.674 1.00 92.62 102 ARG A O 1
ATOM 829 N N . GLY A 1 103 ? -11.576 -8.096 11.780 1.00 92.31 103 GLY A N 1
ATOM 830 C CA . GLY A 1 103 ? -11.151 -9.486 11.686 1.00 92.31 103 GLY A CA 1
ATOM 831 C C . GLY A 1 103 ? -9.629 -9.619 11.791 1.00 92.31 103 GLY A C 1
ATOM 832 O O . GLY A 1 103 ? -8.877 -8.695 11.474 1.00 92.31 103 GLY A O 1
ATOM 833 N N . PHE A 1 104 ? -9.162 -10.766 12.270 1.00 92.81 104 PHE A N 1
ATOM 834 C CA . PHE A 1 104 ? -7.739 -11.001 12.484 1.00 92.81 104 PHE A CA 1
ATOM 835 C C . PHE A 1 104 ? -7.411 -12.495 12.480 1.00 92.81 104 PHE A C 1
ATOM 837 O O . PHE A 1 104 ? -8.202 -13.318 12.937 1.00 92.81 104 PHE A O 1
ATOM 844 N N . ASP A 1 105 ? -6.234 -12.831 11.957 1.00 91.19 105 ASP A N 1
ATOM 845 C CA . ASP A 1 105 ? -5.667 -14.177 12.029 1.00 91.19 105 ASP A CA 1
ATOM 846 C C . ASP A 1 105 ? -4.744 -14.258 13.250 1.00 91.19 105 ASP A C 1
ATOM 848 O O . ASP A 1 105 ? -3.654 -13.683 13.255 1.00 91.19 105 ASP A O 1
ATOM 852 N N . PHE A 1 106 ? -5.204 -14.940 14.299 1.00 89.44 106 PHE A N 1
ATOM 853 C CA . PHE A 1 106 ? -4.470 -15.115 15.553 1.00 89.44 106 PHE A CA 1
ATOM 854 C C . PHE A 1 106 ? -3.487 -16.298 15.505 1.00 89.44 106 PHE A C 1
ATOM 856 O O . PHE A 1 106 ? -2.801 -16.572 16.489 1.00 89.44 106 PHE A O 1
ATOM 863 N N . GLY A 1 107 ? -3.400 -17.008 14.376 1.00 87.62 107 GLY A N 1
ATOM 864 C CA . GLY A 1 107 ? -2.573 -18.199 14.190 1.00 87.62 107 GLY A CA 1
ATOM 865 C C . GLY A 1 107 ? -3.211 -19.482 14.727 1.00 87.62 107 GLY A C 1
ATOM 866 O O . GLY A 1 107 ? -3.058 -20.536 14.113 1.00 87.62 107 GLY A O 1
ATOM 867 N N . ASP A 1 108 ? -3.961 -19.409 15.829 1.00 88.81 108 ASP A N 1
ATOM 868 C CA . ASP A 1 108 ? -4.789 -20.515 16.329 1.00 88.81 108 ASP A CA 1
ATOM 869 C C . ASP A 1 108 ? -6.167 -20.572 15.645 1.00 88.81 108 ASP A C 1
ATOM 871 O O . ASP A 1 108 ? -6.780 -21.632 15.519 1.00 88.81 108 ASP A O 1
ATOM 875 N N . SER A 1 109 ? -6.659 -19.417 15.203 1.00 90.06 109 SER A N 1
ATOM 876 C CA . SER A 1 109 ? -7.994 -19.218 14.659 1.00 90.06 109 SER A CA 1
ATOM 877 C C . SER A 1 109 ? -8.085 -17.883 13.922 1.00 90.06 109 SER A C 1
ATOM 879 O O . SER A 1 109 ? -7.326 -16.947 14.180 1.00 90.06 109 SER A O 1
ATOM 881 N N . VAL A 1 110 ? -9.037 -17.798 12.993 1.00 91.06 110 VAL A N 1
ATOM 882 C CA . VAL A 1 110 ? -9.291 -16.590 12.205 1.00 91.06 110 VAL A CA 1
ATOM 883 C C . VAL A 1 110 ? -10.634 -16.014 12.614 1.00 91.06 110 VAL A C 1
ATOM 885 O O . VAL A 1 110 ? -11.682 -16.585 12.298 1.00 91.06 110 VAL A O 1
ATOM 888 N N . ASP A 1 111 ? -10.603 -14.862 13.274 1.00 92.81 111 ASP A N 1
ATOM 889 C CA . ASP A 1 111 ? -11.817 -14.141 13.630 1.00 92.81 111 ASP A CA 1
ATOM 890 C C . ASP A 1 111 ? -12.242 -13.271 12.437 1.00 92.81 111 ASP A C 1
ATOM 892 O O . ASP A 1 111 ? -11.440 -12.487 11.919 1.00 92.81 111 ASP A O 1
ATOM 896 N N . PRO A 1 112 ? -13.489 -13.387 11.955 1.00 93.94 112 PRO A N 1
ATOM 897 C CA . PRO A 1 112 ? -13.954 -12.608 10.815 1.00 93.94 112 PRO A CA 1
ATOM 898 C C . PRO A 1 112 ? -14.260 -11.151 11.197 1.00 93.94 112 PRO A C 1
ATOM 900 O O . PRO A 1 112 ? -14.599 -10.857 12.342 1.00 93.94 112 PRO A O 1
ATOM 903 N N . GLU A 1 113 ? -14.253 -10.261 10.198 1.00 94.94 113 GLU A N 1
ATOM 904 C CA . GLU A 1 113 ? -14.873 -8.928 10.285 1.00 94.94 113 GLU A CA 1
ATOM 905 C C . GLU A 1 113 ? -16.339 -9.069 10.723 1.00 94.94 113 GLU A C 1
ATOM 907 O O . GLU A 1 113 ? -17.110 -9.852 10.133 1.00 94.94 113 GLU A O 1
ATOM 912 N N . GLN A 1 114 ? -16.706 -8.347 11.782 1.00 95.69 114 GLN A N 1
ATOM 913 C CA . GLN A 1 114 ? -18.024 -8.427 12.400 1.00 95.69 114 GLN A CA 1
ATOM 914 C C . GLN A 1 114 ? -18.334 -7.210 13.278 1.00 95.69 114 GLN A C 1
ATOM 916 O O . GLN A 1 114 ? -17.450 -6.448 13.655 1.00 95.69 114 GLN A O 1
ATOM 921 N N . VAL A 1 115 ? -19.604 -7.055 13.651 1.00 97.25 115 VAL A N 1
ATOM 922 C CA . VAL A 1 115 ? -20.020 -6.088 14.675 1.00 97.25 115 VAL A CA 1
ATOM 923 C C . VAL A 1 115 ? -20.141 -6.781 16.030 1.00 97.25 115 VAL A C 1
ATOM 925 O O . VAL A 1 115 ? -20.812 -7.815 16.137 1.00 97.25 115 VAL A O 1
ATOM 928 N N . LEU A 1 116 ? -19.503 -6.185 17.037 1.00 97.19 116 LEU A N 1
ATOM 929 C CA . LEU A 1 116 ? -19.627 -6.505 18.453 1.00 97.19 116 LEU A CA 1
ATOM 930 C C . LEU A 1 116 ? -20.466 -5.432 19.155 1.00 97.19 116 LEU A C 1
ATOM 932 O O . LEU A 1 116 ? -20.305 -4.244 18.889 1.00 97.19 116 LEU A O 1
ATOM 936 N N . GLN A 1 117 ? -21.316 -5.850 20.084 1.00 97.31 117 GLN A N 1
ATOM 937 C CA . GLN A 1 117 ? -21.975 -4.998 21.066 1.00 97.31 117 GLN A CA 1
ATOM 938 C C . GLN A 1 117 ? -21.468 -5.416 22.446 1.00 97.31 117 GLN A C 1
ATOM 940 O O . GLN A 1 117 ? -21.751 -6.525 22.897 1.00 97.31 117 GLN A O 1
ATOM 945 N N . VAL A 1 118 ? -20.732 -4.526 23.106 1.00 97.88 118 VAL A N 1
ATOM 946 C CA . VAL A 1 118 ? -20.162 -4.748 24.438 1.00 97.88 118 VAL A CA 1
ATOM 947 C C . VAL A 1 118 ? -20.925 -3.889 25.433 1.00 97.88 118 VAL A C 1
ATOM 949 O O . VAL A 1 118 ? -20.994 -2.672 25.268 1.00 97.88 118 VAL A O 1
ATOM 952 N N . THR A 1 119 ? -21.516 -4.522 26.441 1.00 98.19 119 THR A N 1
ATOM 953 C CA . THR A 1 119 ? -22.284 -3.853 27.499 1.00 98.19 119 THR A CA 1
ATOM 954 C C . THR A 1 119 ? -21.467 -3.838 28.784 1.00 98.19 119 THR A C 1
ATOM 956 O O . THR A 1 119 ? -20.794 -4.817 29.102 1.00 98.19 119 THR A O 1
ATOM 959 N N . PHE A 1 120 ? -21.530 -2.736 29.525 1.00 98.25 120 PHE A N 1
ATOM 960 C CA . PHE A 1 120 ? -20.723 -2.485 30.715 1.00 98.25 120 PHE A CA 1
ATOM 961 C C . PHE A 1 120 ? -21.603 -2.209 31.938 1.00 98.25 120 PHE A C 1
ATOM 963 O O . PHE A 1 120 ? -22.696 -1.651 31.826 1.00 98.25 120 PHE A O 1
ATOM 970 N N . ALA A 1 121 ? -21.106 -2.562 33.121 1.00 96.69 121 ALA A N 1
ATOM 971 C CA . ALA A 1 121 ? -21.616 -2.077 34.398 1.00 96.69 121 ALA A CA 1
ATOM 972 C C . ALA A 1 121 ? -20.441 -1.834 35.351 1.00 96.69 121 ALA A C 1
ATOM 974 O O . ALA A 1 121 ? -19.714 -2.764 35.709 1.00 96.69 121 ALA A O 1
ATOM 975 N N . GLY A 1 122 ? -20.253 -0.572 35.750 1.00 92.56 122 GLY A N 1
ATOM 976 C CA . GLY A 1 122 ? -19.063 -0.154 36.492 1.00 92.56 122 GLY A CA 1
ATOM 977 C C . GLY A 1 122 ? -17.790 -0.477 35.709 1.00 92.56 122 GLY A C 1
ATOM 978 O O . GLY A 1 122 ? -17.685 -0.143 34.529 1.00 92.56 122 GLY A O 1
ATOM 979 N N . ASP A 1 123 ? -16.874 -1.192 36.355 1.00 95.94 123 ASP A N 1
ATOM 980 C CA . ASP A 1 123 ? -15.561 -1.549 35.804 1.00 95.94 123 ASP A CA 1
ATOM 981 C C . ASP A 1 123 ? -15.542 -2.958 35.187 1.00 95.94 123 ASP A C 1
ATOM 983 O O . ASP A 1 123 ? -14.510 -3.627 35.141 1.00 95.94 123 ASP A O 1
ATOM 987 N N . THR A 1 124 ? -16.708 -3.453 34.758 1.00 97.44 124 THR A N 1
ATOM 988 C CA . THR A 1 124 ? -16.844 -4.804 34.205 1.00 97.44 124 THR A CA 1
ATOM 989 C C . THR A 1 124 ? -17.694 -4.840 32.943 1.00 97.44 124 THR A C 1
ATOM 991 O O . THR A 1 124 ? -18.667 -4.094 32.795 1.00 97.44 124 THR A O 1
ATOM 994 N N . VAL A 1 125 ? -17.355 -5.769 32.051 1.00 97.81 125 VAL A N 1
ATOM 995 C CA . VAL A 1 125 ? -18.194 -6.163 30.918 1.00 97.81 125 VAL A CA 1
ATOM 996 C C . VAL A 1 125 ? -19.301 -7.080 31.429 1.00 97.81 125 VAL A C 1
ATOM 998 O O . VAL A 1 125 ? -19.030 -8.082 32.085 1.00 97.81 125 VAL A O 1
ATOM 1001 N N . THR A 1 126 ? -20.555 -6.770 31.118 1.00 97.12 126 THR A N 1
ATOM 1002 C CA . THR A 1 126 ? -21.714 -7.579 31.525 1.00 97.12 126 THR A CA 1
ATOM 1003 C C . THR A 1 126 ? -22.209 -8.504 30.427 1.00 97.12 126 THR A C 1
ATOM 1005 O O . THR A 1 126 ? -22.670 -9.601 30.729 1.00 97.12 126 THR A O 1
ATOM 1008 N N . ASP A 1 127 ? -22.107 -8.086 29.166 1.00 96.12 127 ASP A N 1
ATOM 1009 C CA . ASP A 1 127 ? -22.586 -8.858 28.021 1.00 96.12 127 ASP A CA 1
ATOM 1010 C C . ASP A 1 127 ? -21.791 -8.518 26.757 1.00 96.12 127 ASP A C 1
ATOM 1012 O O . ASP A 1 127 ? -21.382 -7.370 26.553 1.00 96.12 127 ASP A O 1
ATOM 1016 N N . VAL A 1 128 ? -21.603 -9.516 25.894 1.00 96.06 128 VAL A N 1
ATOM 1017 C CA . VAL A 1 128 ? -20.926 -9.382 24.600 1.00 96.06 128 VAL A CA 1
ATOM 1018 C C . VAL A 1 128 ? -21.759 -10.097 23.548 1.00 96.06 128 VAL A C 1
ATOM 1020 O O . VAL A 1 128 ? -21.855 -11.323 23.535 1.00 96.06 128 VAL A O 1
ATOM 1023 N N . LYS A 1 129 ? -22.337 -9.331 22.622 1.00 95.75 129 LYS A N 1
ATOM 1024 C CA . LYS A 1 129 ? -23.045 -9.880 21.461 1.00 95.75 129 LYS A CA 1
ATOM 1025 C C . LYS A 1 129 ? -22.216 -9.686 20.211 1.00 95.75 129 LYS A C 1
ATOM 1027 O O . LYS A 1 129 ? -21.674 -8.613 19.972 1.00 95.75 129 LYS A O 1
ATOM 1032 N N . ALA A 1 130 ? -22.164 -10.725 19.397 1.00 95.44 130 ALA A N 1
ATOM 1033 C CA . ALA A 1 130 ? -21.396 -10.763 18.170 1.00 95.44 130 ALA A CA 1
ATOM 1034 C C . ALA A 1 130 ? -22.315 -11.151 17.013 1.00 95.44 130 ALA A C 1
ATOM 1036 O O . ALA A 1 130 ? -23.144 -12.051 17.139 1.00 95.44 130 ALA A O 1
ATOM 1037 N N . THR A 1 131 ? -22.162 -10.485 15.871 1.00 96.06 131 THR A N 1
ATOM 1038 C CA . THR A 1 131 ? -22.885 -10.871 14.643 1.00 96.06 131 THR A CA 1
ATOM 1039 C C . THR A 1 131 ? -22.397 -12.208 14.075 1.00 96.06 131 THR A C 1
ATOM 1041 O O . THR A 1 131 ? -23.146 -12.866 13.354 1.00 96.06 131 THR A O 1
ATOM 1044 N N . LYS A 1 132 ? -21.172 -12.633 14.416 1.00 94.12 132 LYS A N 1
ATOM 1045 C CA . LYS A 1 132 ? -20.600 -13.949 14.097 1.00 94.12 132 LYS A CA 1
ATOM 1046 C C . LYS A 1 132 ? -19.982 -14.556 15.370 1.00 94.12 132 LYS A C 1
ATOM 1048 O O . LYS A 1 132 ? -18.764 -14.507 15.542 1.00 94.12 132 LYS A O 1
ATOM 1053 N N . PRO A 1 133 ? -20.813 -15.067 16.296 1.00 87.50 133 PRO A N 1
ATOM 1054 C CA . PRO A 1 133 ? -20.358 -15.492 17.615 1.00 87.50 133 PRO A CA 1
ATOM 1055 C C . PRO A 1 133 ? -19.422 -16.701 17.546 1.00 87.50 133 PRO A C 1
ATOM 1057 O O . PRO A 1 133 ? -19.594 -17.598 16.720 1.00 87.50 133 PRO A O 1
ATOM 1060 N N . THR A 1 134 ? -18.443 -16.722 18.448 1.00 85.44 134 THR A N 1
ATOM 1061 C CA . THR A 1 134 ? -17.554 -17.863 18.676 1.00 85.44 134 THR A CA 1
ATOM 1062 C C . THR A 1 134 ? -18.223 -18.872 19.611 1.00 85.44 134 THR A C 1
ATOM 1064 O O . THR A 1 134 ? -19.069 -18.518 20.432 1.00 85.44 134 THR A O 1
ATOM 1067 N N . ASN A 1 135 ? -17.813 -20.141 19.537 1.00 84.00 135 ASN A N 1
ATOM 1068 C CA . ASN A 1 135 ? -18.344 -21.188 20.422 1.00 84.00 135 ASN A CA 1
ATOM 1069 C C . ASN A 1 135 ? -17.949 -20.993 21.896 1.00 84.00 135 ASN A C 1
ATOM 1071 O O . ASN A 1 135 ? -18.579 -21.566 22.779 1.00 84.00 135 ASN A O 1
ATOM 1075 N N . THR A 1 136 ? -16.898 -20.216 22.165 1.00 85.25 136 THR A N 1
ATOM 1076 C CA . THR A 1 136 ? -16.390 -19.944 23.516 1.00 85.25 136 THR A CA 1
ATOM 1077 C C . THR A 1 136 ? -17.115 -18.789 24.202 1.00 85.25 136 THR A C 1
ATOM 1079 O O . THR A 1 136 ? -16.969 -18.623 25.409 1.00 85.25 136 THR A O 1
ATOM 1082 N N . GLY A 1 137 ? -17.867 -17.970 23.454 1.00 84.62 137 GLY A N 1
ATOM 1083 C CA . GLY A 1 137 ? -18.440 -16.720 23.962 1.00 84.62 137 GLY A CA 1
ATOM 1084 C C . GLY A 1 137 ? -17.401 -15.622 24.228 1.00 84.62 137 GLY A C 1
ATOM 1085 O O . GLY A 1 137 ? -17.750 -14.575 24.766 1.00 84.62 137 GLY A O 1
ATOM 1086 N N . ILE A 1 138 ? -16.139 -15.848 23.850 1.00 91.44 138 ILE A N 1
ATOM 1087 C CA . ILE A 1 138 ? -15.050 -14.876 23.966 1.00 91.44 138 ILE A CA 1
ATOM 1088 C C . ILE A 1 138 ? -14.886 -14.194 22.609 1.00 91.44 138 ILE A C 1
ATOM 1090 O O . ILE A 1 138 ? -14.678 -14.863 21.591 1.00 91.44 138 ILE A O 1
ATOM 1094 N N . ALA A 1 139 ? -14.978 -12.867 22.598 1.00 93.75 139 ALA A N 1
ATOM 1095 C CA . ALA A 1 139 ? -14.607 -12.039 21.458 1.00 93.75 139 ALA A CA 1
ATOM 1096 C C . ALA A 1 139 ? -13.190 -11.488 21.656 1.00 93.75 139 ALA A C 1
ATOM 1098 O O . ALA A 1 139 ? -12.751 -11.284 22.786 1.00 93.75 139 ALA A O 1
ATOM 1099 N N . ARG A 1 140 ? -12.473 -11.224 20.564 1.00 94.31 140 ARG A N 1
ATOM 1100 C CA . ARG A 1 140 ? -11.127 -10.642 20.606 1.00 94.31 140 ARG A CA 1
ATOM 1101 C C . ARG A 1 140 ? -11.045 -9.406 19.728 1.00 94.31 140 ARG A C 1
ATOM 1103 O O . ARG A 1 140 ? -11.676 -9.348 18.671 1.00 94.31 140 ARG A O 1
ATOM 1110 N N . LEU A 1 141 ? -10.244 -8.439 20.161 1.00 94.81 141 LEU A N 1
ATOM 1111 C CA . LEU A 1 141 ? -9.718 -7.402 19.277 1.00 94.81 141 LEU A CA 1
ATOM 1112 C C . LEU A 1 141 ? -8.350 -7.817 18.750 1.00 94.81 141 LEU A C 1
ATOM 1114 O O . LEU A 1 141 ? -7.600 -8.541 19.413 1.00 94.81 141 LEU A O 1
ATOM 1118 N N . GLU A 1 142 ? -8.027 -7.340 17.552 1.00 93.44 142 GLU A N 1
ATOM 1119 C CA . GLU A 1 142 ? -6.691 -7.488 17.004 1.00 93.44 142 GLU A CA 1
ATOM 1120 C C . GLU A 1 142 ? -5.649 -6.865 17.948 1.00 93.44 142 GLU A C 1
ATOM 1122 O O . GLU A 1 142 ? -5.898 -5.819 18.552 1.00 93.44 142 GLU A O 1
ATOM 1127 N N . PRO A 1 143 ? -4.477 -7.494 18.103 1.00 92.50 143 PRO A N 1
ATOM 1128 C CA . PRO A 1 143 ? -3.440 -6.963 18.965 1.00 92.50 143 PRO A CA 1
ATOM 1129 C C . PRO A 1 143 ? -2.711 -5.794 18.296 1.00 92.50 143 PRO A C 1
ATOM 1131 O O . PRO A 1 143 ? -2.541 -5.741 17.074 1.00 92.50 143 PRO A O 1
ATOM 1134 N N . MET A 1 144 ? -2.182 -4.883 19.113 1.00 88.00 144 MET A N 1
ATOM 1135 C CA . MET A 1 144 ? -1.305 -3.820 18.622 1.00 88.00 144 MET A CA 1
ATOM 1136 C C . MET A 1 144 ? -0.028 -4.406 18.005 1.00 88.00 144 MET A C 1
ATOM 1138 O O . MET A 1 144 ? 0.635 -5.250 18.610 1.00 88.00 144 MET A O 1
ATOM 1142 N N . LEU A 1 145 ? 0.359 -3.928 16.820 1.00 83.88 145 LEU A N 1
ATOM 1143 C CA . LEU A 1 145 ? 1.663 -4.237 16.230 1.00 83.88 145 LEU A CA 1
ATOM 1144 C C . LEU A 1 145 ? 2.758 -3.487 17.003 1.00 83.88 145 LEU A C 1
ATOM 1146 O O . LEU A 1 145 ? 2.776 -2.258 17.007 1.00 83.88 145 LEU A O 1
ATOM 1150 N N . ILE A 1 146 ? 3.680 -4.221 17.628 1.00 82.75 146 ILE A N 1
ATOM 1151 C CA . ILE A 1 146 ? 4.840 -3.647 18.328 1.00 82.75 146 ILE A CA 1
ATOM 1152 C C . ILE A 1 146 ? 5.961 -3.353 17.325 1.00 82.75 146 ILE A C 1
ATOM 1154 O O . ILE A 1 146 ? 6.600 -2.305 17.392 1.00 82.75 146 ILE A O 1
ATOM 1158 N N . GLY A 1 147 ? 6.202 -4.270 16.384 1.00 76.50 147 GLY A N 1
ATOM 1159 C CA . GLY A 1 147 ? 7.232 -4.107 15.360 1.00 76.50 147 GLY A CA 1
ATOM 1160 C C . GLY A 1 147 ? 7.465 -5.367 14.530 1.00 76.50 147 GLY A C 1
ATOM 1161 O O . GLY A 1 147 ? 6.766 -6.366 14.687 1.00 76.50 147 GLY A O 1
ATOM 1162 N N . GLY A 1 148 ? 8.453 -5.316 13.638 1.00 75.38 148 GLY A N 1
ATOM 1163 C CA . GLY A 1 148 ? 8.898 -6.450 12.828 1.00 75.38 148 GLY A CA 1
ATOM 1164 C C . GLY A 1 148 ? 10.307 -6.916 13.201 1.00 75.38 148 GLY A C 1
ATOM 1165 O O . GLY A 1 148 ? 11.152 -6.112 13.595 1.00 75.38 148 GLY A O 1
ATOM 1166 N N . ILE A 1 149 ? 10.566 -8.216 13.059 1.00 73.56 149 ILE A N 1
ATOM 1167 C CA . ILE A 1 149 ? 11.913 -8.793 13.035 1.00 73.56 149 ILE A CA 1
ATOM 1168 C C . ILE A 1 149 ? 12.301 -8.935 11.566 1.00 73.56 149 ILE A C 1
ATOM 1170 O O . ILE A 1 149 ? 11.741 -9.756 10.833 1.00 73.56 149 ILE A O 1
ATOM 1174 N N . TYR A 1 150 ? 13.243 -8.100 11.141 1.00 66.56 150 TYR A N 1
ATOM 1175 C CA . TYR A 1 150 ? 13.619 -7.984 9.739 1.00 66.56 150 TYR A CA 1
ATOM 1176 C C . TYR A 1 150 ? 14.696 -9.008 9.358 1.00 66.56 150 TYR A C 1
ATOM 1178 O O . TYR A 1 150 ? 15.691 -9.144 10.078 1.00 66.56 150 TYR A O 1
ATOM 1186 N N . PRO A 1 151 ? 14.543 -9.712 8.224 1.00 60.53 151 PRO A N 1
ATOM 1187 C CA . PRO A 1 151 ? 15.626 -10.491 7.637 1.00 60.53 151 PRO A CA 1
ATOM 1188 C C . PRO A 1 151 ? 16.746 -9.574 7.107 1.00 60.53 151 PRO A C 1
ATOM 1190 O O . PRO A 1 151 ? 16.608 -8.351 7.058 1.00 60.53 151 PRO A O 1
ATOM 1193 N N . GLN A 1 152 ? 17.865 -10.173 6.684 1.00 57.12 152 GLN A N 1
ATOM 1194 C CA . GLN A 1 152 ? 19.133 -9.494 6.352 1.00 57.12 152 GLN A CA 1
ATOM 1195 C C . GLN A 1 152 ? 19.035 -8.343 5.327 1.00 57.12 152 GLN A C 1
ATOM 1197 O O . GLN A 1 152 ? 19.952 -7.527 5.245 1.00 57.12 152 GLN A O 1
ATOM 1202 N N . HIS A 1 153 ? 17.948 -8.255 4.554 1.00 59.72 153 HIS A N 1
ATOM 1203 C CA . HIS A 1 153 ? 17.756 -7.238 3.520 1.00 59.72 153 HIS A CA 1
ATOM 1204 C C . HIS A 1 153 ? 17.091 -5.932 3.998 1.00 59.72 153 HIS A C 1
ATOM 1206 O O . HIS A 1 153 ? 16.991 -5.004 3.203 1.00 59.72 153 HIS A O 1
ATOM 1212 N N . ASN A 1 154 ? 16.717 -5.795 5.281 1.00 60.25 154 ASN A N 1
ATOM 1213 C CA . ASN A 1 154 ? 16.164 -4.552 5.862 1.00 60.25 154 ASN A CA 1
ATOM 1214 C C . ASN A 1 154 ? 14.931 -3.985 5.120 1.00 60.25 154 ASN A C 1
ATOM 1216 O O . ASN A 1 154 ? 14.711 -2.769 5.088 1.00 60.25 154 ASN A O 1
ATOM 1220 N N . GLU A 1 155 ? 14.114 -4.860 4.540 1.00 62.66 155 GLU A N 1
ATOM 1221 C CA . GLU A 1 155 ? 12.858 -4.493 3.890 1.00 62.66 155 GLU A CA 1
ATOM 1222 C C . GLU A 1 155 ? 11.680 -4.963 4.744 1.00 62.66 155 GLU A C 1
ATOM 1224 O O . GLU A 1 155 ? 11.578 -6.141 5.083 1.00 62.66 155 GLU A O 1
ATOM 1229 N N . ASP A 1 156 ? 10.796 -4.030 5.095 1.00 66.81 156 ASP A N 1
ATOM 1230 C CA . ASP A 1 156 ? 9.529 -4.329 5.759 1.00 66.81 156 ASP A CA 1
ATOM 1231 C C . ASP A 1 156 ? 8.397 -4.323 4.728 1.00 66.81 156 ASP A C 1
ATOM 1233 O O . ASP A 1 156 ? 8.403 -3.504 3.800 1.00 66.81 156 ASP A O 1
ATOM 1237 N N . ARG A 1 157 ? 7.433 -5.244 4.862 1.00 73.75 157 ARG A N 1
ATOM 1238 C CA . ARG A 1 157 ? 6.323 -5.403 3.915 1.00 73.75 157 ARG A CA 1
ATOM 1239 C C . ARG A 1 157 ? 5.042 -5.860 4.609 1.00 73.75 157 ARG A C 1
ATOM 1241 O O . ARG A 1 157 ? 4.999 -6.831 5.363 1.00 73.75 157 ARG A O 1
ATOM 1248 N N . VAL A 1 158 ? 3.946 -5.197 4.249 1.00 81.81 158 VAL A N 1
ATOM 1249 C CA . VAL A 1 158 ? 2.580 -5.666 4.509 1.00 81.81 158 VAL A CA 1
ATOM 1250 C C . VAL A 1 158 ? 1.939 -5.943 3.161 1.00 81.81 158 VAL A C 1
ATOM 1252 O O . VAL A 1 158 ? 1.533 -5.006 2.473 1.00 81.81 158 VAL A O 1
ATOM 1255 N N . LEU A 1 159 ? 1.893 -7.222 2.779 1.00 86.06 159 LEU A N 1
ATOM 1256 C CA . LEU A 1 159 ? 1.361 -7.621 1.483 1.00 86.06 159 LEU A CA 1
ATOM 1257 C C . LEU A 1 159 ? -0.143 -7.362 1.412 1.00 86.06 159 LEU A C 1
ATOM 1259 O O . LEU A 1 159 ? -0.904 -7.755 2.297 1.00 86.06 159 LEU A O 1
ATOM 1263 N N . ILE A 1 160 ? -0.563 -6.717 0.331 1.00 87.75 160 ILE A N 1
ATOM 1264 C CA . ILE A 1 160 ? -1.961 -6.432 0.030 1.00 87.75 160 ILE A CA 1
ATOM 1265 C C . ILE A 1 160 ? -2.348 -7.082 -1.290 1.00 87.75 160 ILE A C 1
ATOM 1267 O O . ILE A 1 160 ? -1.584 -7.070 -2.254 1.00 87.75 160 ILE A O 1
ATOM 1271 N N . LYS A 1 161 ? -3.566 -7.622 -1.330 1.00 91.12 161 LYS A N 1
ATOM 1272 C CA . LYS A 1 161 ? -4.184 -8.087 -2.572 1.00 91.12 161 LYS A CA 1
ATOM 1273 C C . LYS A 1 161 ? -4.863 -6.922 -3.270 1.00 91.12 161 LYS A C 1
ATOM 1275 O O . LYS A 1 161 ? -5.492 -6.097 -2.602 1.00 91.12 161 LYS A O 1
ATOM 1280 N N . LEU A 1 162 ? -4.810 -6.883 -4.597 1.00 93.75 162 LEU A N 1
ATOM 1281 C CA . LEU A 1 162 ? -5.377 -5.800 -5.401 1.00 93.75 162 LEU A CA 1
ATOM 1282 C C . LEU A 1 162 ? -6.865 -5.582 -5.101 1.00 93.75 162 LEU A C 1
ATOM 1284 O O . LEU A 1 162 ? -7.318 -4.449 -4.976 1.00 93.75 162 LEU A O 1
ATOM 1288 N N . ASN A 1 163 ? -7.618 -6.664 -4.890 1.00 92.38 163 ASN A N 1
ATOM 1289 C CA . ASN A 1 163 ? -9.045 -6.603 -4.566 1.00 92.38 163 ASN A CA 1
ATOM 1290 C C . ASN A 1 163 ? -9.366 -6.027 -3.169 1.00 92.38 163 ASN A C 1
ATOM 1292 O O . ASN A 1 163 ? -10.532 -5.762 -2.879 1.00 92.38 163 ASN A O 1
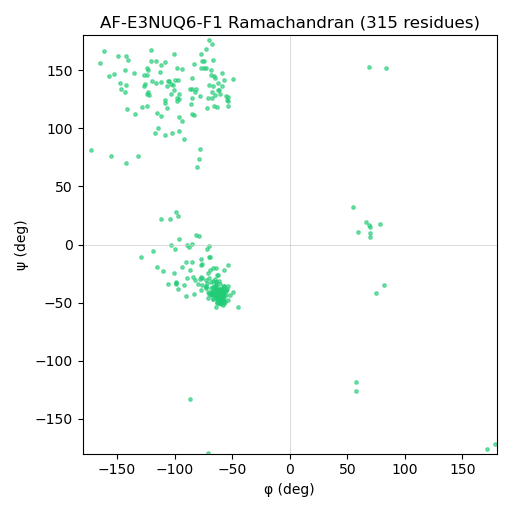ATOM 1296 N N . LYS A 1 164 ? -8.361 -5.838 -2.305 1.00 89.94 164 LYS A N 1
ATOM 1297 C CA . LYS A 1 164 ? -8.481 -5.177 -0.995 1.00 89.94 164 LYS A CA 1
ATOM 1298 C C . LYS A 1 164 ? -8.015 -3.720 -1.019 1.00 89.94 164 LYS A C 1
ATOM 1300 O O . LYS A 1 164 ? -8.145 -3.022 -0.016 1.00 89.94 164 LYS A O 1
ATOM 1305 N N . VAL A 1 165 ? -7.489 -3.245 -2.146 1.00 94.75 165 VAL A N 1
ATOM 1306 C CA . VAL A 1 165 ? -7.029 -1.865 -2.302 1.00 94.75 165 VAL A CA 1
ATOM 1307 C C . VAL A 1 165 ? -8.232 -0.962 -2.601 1.00 94.75 165 VAL A C 1
ATOM 1309 O O . VAL A 1 165 ? -9.051 -1.299 -3.461 1.00 94.75 165 VAL A O 1
ATOM 1312 N N . PRO A 1 166 ? -8.361 0.205 -1.943 1.00 95.19 166 PRO A N 1
ATOM 1313 C CA . PRO A 1 166 ? -9.397 1.172 -2.285 1.00 95.19 166 PRO A CA 1
ATOM 1314 C C . PRO A 1 166 ? -9.346 1.569 -3.764 1.00 95.19 166 PRO A C 1
ATOM 1316 O O . PRO A 1 166 ? -8.311 2.021 -4.257 1.00 95.19 166 PRO A O 1
ATOM 1319 N N . LYS A 1 167 ? -10.484 1.476 -4.465 1.00 95.19 167 LYS A N 1
ATOM 1320 C CA . LYS A 1 167 ? -10.588 1.895 -5.875 1.00 95.19 167 LYS A CA 1
ATOM 1321 C C . LYS A 1 167 ? -10.085 3.325 -6.130 1.00 95.19 167 LYS A C 1
ATOM 1323 O O . LYS A 1 167 ? -9.310 3.484 -7.072 1.00 95.19 167 LYS A O 1
ATOM 1328 N N . PRO A 1 168 ? -10.411 4.338 -5.294 1.00 96.25 168 PRO A N 1
ATOM 1329 C CA . PRO A 1 168 ? -9.927 5.699 -5.527 1.00 96.25 168 PRO A CA 1
ATOM 1330 C C . PRO A 1 168 ? -8.397 5.808 -5.501 1.00 96.25 168 PRO A C 1
ATOM 1332 O O . PRO A 1 168 ? -7.832 6.610 -6.239 1.00 96.25 168 PRO A O 1
ATOM 1335 N N . LEU A 1 169 ? -7.712 4.978 -4.705 1.00 96.88 169 LEU A N 1
ATOM 1336 C CA . LEU A 1 169 ? -6.251 4.926 -4.680 1.00 96.88 169 LEU A CA 1
ATOM 1337 C C . LEU A 1 169 ? -5.690 4.391 -6.000 1.00 96.88 169 LEU A C 1
ATOM 1339 O O . LEU A 1 169 ? -4.769 4.992 -6.550 1.00 96.88 169 LEU A O 1
ATOM 1343 N N . ILE A 1 170 ? -6.252 3.292 -6.521 1.00 96.69 170 ILE A N 1
ATOM 1344 C CA . ILE A 1 170 ? -5.847 2.718 -7.815 1.00 96.69 170 ILE A CA 1
ATOM 1345 C C . ILE A 1 170 ? -6.060 3.741 -8.933 1.00 96.69 170 ILE A C 1
ATOM 1347 O O . ILE A 1 170 ? -5.167 3.983 -9.744 1.00 96.69 170 ILE A O 1
ATOM 1351 N N . GLU A 1 171 ? -7.239 4.358 -8.964 1.00 95.75 171 GLU A N 1
ATOM 1352 C CA . GLU A 1 171 ? -7.603 5.357 -9.967 1.00 95.75 171 GLU A CA 1
ATOM 1353 C C . GLU A 1 171 ? -6.671 6.567 -9.912 1.00 95.75 171 GLU A C 1
ATOM 1355 O O . GLU A 1 171 ? -6.164 6.991 -10.951 1.00 95.75 171 GLU A O 1
ATOM 1360 N N . ALA A 1 172 ? -6.388 7.083 -8.712 1.00 94.81 172 ALA A N 1
ATOM 1361 C CA . ALA A 1 172 ? -5.454 8.183 -8.520 1.00 94.81 172 ALA A CA 1
ATOM 1362 C C . ALA A 1 172 ? -4.045 7.809 -8.997 1.00 94.81 172 ALA A C 1
ATOM 1364 O O . ALA A 1 172 ? -3.470 8.551 -9.790 1.00 94.81 172 ALA A O 1
ATOM 1365 N N . LEU A 1 173 ? -3.522 6.647 -8.588 1.00 95.38 173 LEU A N 1
ATOM 1366 C CA . LEU A 1 173 ? -2.197 6.166 -8.987 1.00 95.38 173 LEU A CA 1
ATOM 1367 C C . LEU A 1 173 ? -2.056 6.078 -10.511 1.00 95.38 173 LEU A C 1
ATOM 1369 O O . LEU A 1 173 ? -1.106 6.612 -11.084 1.00 95.38 173 LEU A O 1
ATOM 1373 N N . ILE A 1 174 ? -3.021 5.450 -11.182 1.00 95.00 174 ILE A N 1
ATOM 1374 C CA . ILE A 1 174 ? -3.023 5.324 -12.644 1.00 95.00 174 ILE A CA 1
ATOM 1375 C C . ILE A 1 174 ? -3.170 6.704 -13.294 1.00 95.00 174 ILE A C 1
ATOM 1377 O O . ILE A 1 174 ? -2.458 7.024 -14.244 1.00 95.00 174 ILE A O 1
ATOM 1381 N N . ALA A 1 175 ? -4.043 7.570 -12.780 1.00 92.12 175 ALA A N 1
ATOM 1382 C CA . ALA A 1 175 ? -4.256 8.902 -13.340 1.00 92.12 175 ALA A CA 1
ATOM 1383 C C . ALA A 1 175 ? -3.012 9.808 -13.248 1.00 92.12 175 ALA A C 1
ATOM 1385 O O . ALA A 1 175 ? -2.800 10.660 -14.129 1.00 92.12 175 ALA A O 1
ATOM 1386 N N . THR A 1 176 ? -2.201 9.640 -12.199 1.00 89.25 176 THR A N 1
ATOM 1387 C CA . THR A 1 176 ? -1.003 10.450 -11.954 1.00 89.25 176 THR A CA 1
ATOM 1388 C C . THR A 1 176 ? 0.251 9.877 -12.595 1.00 89.25 176 THR A C 1
ATOM 1390 O O . THR A 1 176 ? 0.999 10.642 -13.203 1.00 89.25 176 THR A O 1
ATOM 1393 N N . GLU A 1 177 ? 0.475 8.567 -12.487 1.00 91.00 177 GLU A N 1
ATOM 1394 C CA . GLU A 1 177 ? 1.731 7.931 -12.900 1.00 91.00 177 GLU A CA 1
ATOM 1395 C C . GLU A 1 177 ? 1.651 7.327 -14.307 1.00 91.00 177 GLU A C 1
ATOM 1397 O O . GLU A 1 177 ? 2.602 7.451 -15.077 1.00 91.00 177 GLU A O 1
ATOM 1402 N N . ASP A 1 178 ? 0.517 6.728 -14.692 1.00 93.19 178 ASP A N 1
ATOM 1403 C CA . ASP A 1 178 ? 0.406 6.010 -15.966 1.00 93.19 178 ASP A CA 1
ATOM 1404 C C . ASP A 1 178 ? -1.029 5.922 -16.512 1.00 93.19 178 ASP A C 1
ATOM 1406 O O . ASP A 1 178 ? -1.693 4.887 -16.485 1.00 93.19 178 ASP A O 1
ATOM 1410 N N . ARG A 1 179 ? -1.522 7.033 -17.072 1.00 91.19 179 ARG A N 1
ATOM 1411 C CA . ARG A 1 179 ? -2.928 7.171 -17.514 1.00 91.19 179 ARG A CA 1
ATOM 1412 C C . ARG A 1 179 ? -3.405 6.128 -18.524 1.00 91.19 179 ARG A C 1
ATOM 1414 O O . ARG A 1 179 ? -4.607 5.973 -18.710 1.00 91.19 179 ARG A O 1
ATOM 1421 N N . ASN A 1 180 ? -2.486 5.494 -19.250 1.00 91.19 180 ASN A N 1
ATOM 1422 C CA . ASN A 1 180 ? -2.810 4.489 -20.261 1.00 91.19 180 ASN A CA 1
ATOM 1423 C C . ASN A 1 180 ? -2.339 3.094 -19.840 1.00 91.19 180 ASN A C 1
ATOM 1425 O O . ASN A 1 180 ? -2.180 2.253 -20.724 1.00 91.19 180 ASN A O 1
ATOM 1429 N N . PHE A 1 181 ? -2.138 2.858 -18.538 1.00 95.62 181 PHE A N 1
ATOM 1430 C CA . PHE A 1 181 ? -1.588 1.618 -17.997 1.00 95.62 181 PHE A CA 1
ATOM 1431 C C . PHE A 1 181 ? -2.211 0.379 -18.642 1.00 95.62 181 PHE A C 1
ATOM 1433 O O . PHE A 1 181 ? -1.505 -0.410 -19.253 1.00 95.62 181 PHE A O 1
ATOM 1440 N N . TYR A 1 182 ? -3.540 0.259 -18.650 1.00 96.00 182 TYR A N 1
ATOM 1441 C CA . TYR A 1 182 ? -4.238 -0.903 -19.221 1.00 96.00 182 TYR A CA 1
ATOM 1442 C C . TYR A 1 182 ? -4.218 -1.013 -20.756 1.00 96.00 182 TYR A C 1
ATOM 1444 O O . TYR A 1 182 ? -4.752 -1.971 -21.302 1.00 96.00 182 TYR A O 1
ATOM 1452 N N . ARG A 1 183 ? -3.661 -0.036 -21.483 1.00 93.88 183 ARG A N 1
ATOM 1453 C CA . ARG A 1 183 ? -3.720 0.019 -22.957 1.00 93.88 183 ARG A CA 1
ATOM 1454 C C . ARG A 1 183 ? -2.388 -0.245 -23.648 1.00 93.88 183 ARG A C 1
ATOM 1456 O O . ARG A 1 183 ? -2.389 -0.553 -24.836 1.00 93.88 183 ARG A O 1
ATOM 1463 N N . HIS A 1 184 ? -1.264 -0.042 -22.967 1.00 94.81 184 HIS A N 1
ATOM 1464 C CA . HIS A 1 184 ? 0.056 -0.292 -23.547 1.00 94.81 184 HIS A CA 1
ATOM 1465 C C . HIS A 1 184 ? 0.624 -1.629 -23.076 1.00 94.81 184 HIS A C 1
ATOM 1467 O O . HIS A 1 184 ? 0.205 -2.145 -22.047 1.00 94.81 184 HIS A O 1
ATOM 1473 N N . HIS A 1 185 ? 1.646 -2.115 -23.778 1.00 93.69 185 HIS A N 1
ATOM 1474 C CA . HIS A 1 185 ? 2.386 -3.325 -23.427 1.00 93.69 185 HIS A CA 1
ATOM 1475 C C . HIS A 1 185 ? 3.776 -2.913 -22.936 1.00 93.69 185 HIS A C 1
ATOM 1477 O O . HIS A 1 185 ? 4.643 -2.598 -23.742 1.00 93.69 185 HIS A O 1
ATOM 1483 N N . GLY A 1 186 ? 3.952 -2.755 -21.626 1.00 91.12 186 GLY A N 1
ATOM 1484 C CA . GLY A 1 186 ? 5.217 -2.470 -20.933 1.00 91.12 186 GLY A CA 1
ATOM 1485 C C . GLY A 1 186 ? 5.735 -1.037 -21.071 1.00 91.12 186 GLY A C 1
ATOM 1486 O O . GLY A 1 186 ? 6.174 -0.437 -20.094 1.00 91.12 186 GLY A O 1
ATOM 1487 N N . ILE A 1 187 ? 5.657 -0.453 -22.267 1.00 92.62 187 ILE A N 1
ATOM 1488 C CA . ILE A 1 187 ? 6.195 0.869 -22.599 1.00 92.62 187 ILE A CA 1
ATOM 1489 C C . ILE A 1 187 ? 5.097 1.729 -23.222 1.00 92.62 187 ILE A C 1
ATOM 1491 O O . ILE A 1 187 ? 4.373 1.302 -24.119 1.00 92.62 187 ILE A O 1
ATOM 1495 N N . SER A 1 188 ? 5.015 2.987 -22.796 1.00 92.06 188 SER A N 1
ATOM 1496 C CA . SER A 1 188 ? 4.060 3.954 -23.331 1.00 92.06 188 SER A CA 1
ATOM 1497 C C . SER A 1 188 ? 4.739 4.911 -24.308 1.00 92.06 188 SER A C 1
ATOM 1499 O O . SER A 1 188 ? 5.273 5.940 -23.901 1.00 92.06 188 SER A O 1
ATOM 1501 N N . PHE A 1 189 ? 4.662 4.634 -25.615 1.00 85.88 189 PHE A N 1
ATOM 1502 C CA . PHE A 1 189 ? 5.200 5.535 -26.650 1.00 85.88 189 PHE A CA 1
ATOM 1503 C C . PHE A 1 189 ? 4.625 6.953 -26.546 1.00 85.88 189 PHE A C 1
ATOM 1505 O O . PHE A 1 189 ? 5.358 7.938 -26.608 1.00 85.88 189 PHE A O 1
ATOM 1512 N N . ARG A 1 190 ? 3.308 7.063 -26.319 1.00 84.38 190 ARG A N 1
ATOM 1513 C CA . ARG A 1 190 ? 2.628 8.352 -26.116 1.00 84.38 190 ARG A CA 1
ATOM 1514 C C . ARG A 1 190 ? 3.111 9.060 -24.848 1.00 84.38 190 ARG A C 1
ATOM 1516 O O . ARG A 1 190 ? 3.266 10.278 -24.866 1.00 84.38 190 ARG A O 1
ATOM 1523 N N . GLY A 1 191 ? 3.336 8.319 -23.760 1.00 82.25 191 GLY A N 1
ATOM 1524 C CA . GLY A 1 191 ? 3.860 8.860 -22.504 1.00 82.25 191 GLY A CA 1
ATOM 1525 C C . GLY A 1 191 ? 5.296 9.358 -22.648 1.00 82.25 191 GLY A C 1
ATOM 1526 O O . GLY A 1 191 ? 5.597 10.492 -22.280 1.00 82.25 191 GLY A O 1
ATOM 1527 N N . THR A 1 192 ? 6.160 8.557 -23.272 1.00 84.69 192 THR A N 1
ATOM 1528 C CA . THR A 1 192 ? 7.554 8.916 -23.543 1.00 84.69 192 THR A CA 1
ATOM 1529 C C . THR A 1 192 ? 7.654 10.127 -24.472 1.00 84.69 192 THR A C 1
ATOM 1531 O O . THR A 1 192 ? 8.358 11.078 -24.141 1.00 84.69 192 THR A O 1
ATOM 1534 N N . ALA A 1 193 ? 6.907 10.157 -25.581 1.00 84.56 193 ALA A N 1
ATOM 1535 C CA . ALA A 1 193 ? 6.901 11.294 -26.505 1.00 84.56 193 ALA A CA 1
ATOM 1536 C C . ALA A 1 193 ? 6.420 12.588 -25.828 1.00 84.56 193 ALA A C 1
ATOM 1538 O O . ALA A 1 193 ? 7.051 13.633 -25.972 1.00 84.56 193 ALA A O 1
ATOM 1539 N N . ARG A 1 194 ? 5.347 12.518 -25.026 1.00 83.69 194 ARG A N 1
ATOM 1540 C CA . ARG A 1 194 ? 4.843 13.665 -24.253 1.00 83.69 194 ARG A CA 1
ATOM 1541 C C . ARG A 1 194 ? 5.882 14.188 -23.262 1.00 83.69 194 ARG A C 1
ATOM 1543 O O . ARG A 1 194 ? 6.078 15.397 -23.170 1.00 83.69 194 ARG A O 1
ATOM 1550 N N . ALA A 1 195 ? 6.548 13.290 -22.536 1.00 83.62 195 ALA A N 1
ATOM 1551 C CA . ALA A 1 195 ? 7.579 13.662 -21.575 1.00 83.62 195 ALA A CA 1
ATOM 1552 C C . ALA A 1 195 ? 8.786 14.322 -22.260 1.00 83.62 195 ALA A C 1
ATOM 1554 O O . ALA A 1 195 ? 9.277 15.340 -21.776 1.00 83.62 195 ALA A O 1
ATOM 1555 N N . LEU A 1 196 ? 9.227 13.790 -23.406 1.00 83.75 196 LEU A N 1
ATOM 1556 C CA . LEU A 1 196 ? 10.302 14.384 -24.205 1.00 83.75 196 LEU A CA 1
ATOM 1557 C C . LEU A 1 196 ? 9.933 15.789 -24.687 1.00 83.75 196 LEU A C 1
ATOM 1559 O O . LEU A 1 196 ? 10.695 16.721 -24.446 1.00 83.75 196 LEU A O 1
ATOM 1563 N N . LEU A 1 197 ? 8.749 15.957 -25.287 1.00 85.12 197 LEU A N 1
ATOM 1564 C CA . LEU A 1 197 ? 8.263 17.262 -25.745 1.00 85.12 197 LEU A CA 1
ATOM 1565 C C . LEU A 1 197 ? 8.205 18.271 -24.594 1.00 85.12 197 LEU A C 1
ATOM 1567 O O . LEU A 1 197 ? 8.795 19.337 -24.701 1.00 85.12 197 LEU A O 1
ATOM 1571 N N . SER A 1 198 ? 7.584 17.906 -23.468 1.00 82.56 198 SER A N 1
ATOM 1572 C CA . SER A 1 198 ? 7.468 18.786 -22.298 1.00 82.56 198 SER A CA 1
ATOM 1573 C C . SER A 1 198 ? 8.828 19.204 -21.733 1.00 82.56 198 SER A C 1
ATOM 1575 O O . SER A 1 198 ? 8.994 20.345 -21.309 1.00 82.56 198 SER A O 1
ATOM 1577 N N . ASN A 1 199 ? 9.808 18.295 -21.727 1.00 79.50 199 ASN A N 1
ATOM 1578 C CA . ASN A 1 199 ? 11.155 18.589 -21.239 1.00 79.50 199 ASN A CA 1
ATOM 1579 C C . ASN A 1 199 ? 11.932 19.508 -22.196 1.00 79.50 199 ASN A C 1
ATOM 1581 O O . ASN A 1 199 ? 12.728 20.317 -21.726 1.00 79.50 199 ASN A O 1
ATOM 1585 N N . VAL A 1 200 ? 11.699 19.402 -23.509 1.00 83.94 200 VAL A N 1
ATOM 1586 C CA . VAL A 1 200 ? 12.331 20.259 -24.528 1.00 83.94 200 VAL A CA 1
ATOM 1587 C C . VAL A 1 200 ? 11.685 21.645 -24.574 1.00 83.94 200 VAL A C 1
ATOM 1589 O O . VAL A 1 200 ? 12.390 22.641 -24.689 1.00 83.94 200 VAL A O 1
ATOM 1592 N N . THR A 1 201 ? 10.362 21.742 -24.427 1.00 84.25 201 THR A N 1
ATOM 1593 C CA . THR A 1 201 ? 9.630 23.020 -24.473 1.00 84.25 201 THR A CA 1
ATOM 1594 C C . THR A 1 201 ? 9.657 23.796 -23.150 1.00 84.25 201 THR A C 1
ATOM 1596 O O . THR A 1 201 ? 8.925 24.771 -23.006 1.00 84.25 201 THR A O 1
ATOM 1599 N N . GLY A 1 202 ? 10.443 23.361 -22.157 1.00 73.19 202 GLY A N 1
ATOM 1600 C CA . GLY A 1 202 ? 10.536 24.019 -20.845 1.00 73.19 202 GLY A CA 1
ATOM 1601 C C . GLY A 1 202 ? 9.272 23.911 -19.981 1.00 73.19 202 GLY A C 1
ATOM 1602 O O . GLY A 1 202 ? 9.113 24.663 -19.021 1.00 73.19 202 GLY A O 1
ATOM 1603 N N . GLY A 1 203 ? 8.361 22.989 -20.307 1.00 70.38 203 GLY A N 1
ATOM 1604 C CA . GLY A 1 203 ? 7.160 22.723 -19.518 1.00 70.38 203 GLY A CA 1
ATOM 1605 C C . GLY A 1 203 ? 7.472 22.039 -18.182 1.00 70.38 203 GLY A C 1
ATOM 1606 O O . GLY A 1 203 ? 8.607 21.658 -17.888 1.00 70.38 203 GLY A O 1
ATOM 1607 N N . LYS A 1 204 ? 6.441 21.827 -17.351 1.00 69.00 204 LYS A N 1
ATOM 1608 C CA . LYS A 1 204 ? 6.578 21.065 -16.096 1.00 69.00 204 LYS A CA 1
ATOM 1609 C C . LYS A 1 204 ? 7.175 19.688 -16.412 1.00 69.00 204 LYS A C 1
ATOM 1611 O O . LYS A 1 204 ? 6.612 18.968 -17.230 1.00 69.00 204 LYS A O 1
ATOM 1616 N N . ARG A 1 205 ? 8.297 19.313 -15.782 1.00 65.81 205 ARG A N 1
ATOM 1617 C CA . ARG A 1 205 ? 8.938 18.001 -16.002 1.00 65.81 205 ARG A CA 1
ATOM 1618 C C . ARG A 1 205 ? 7.928 16.874 -15.777 1.00 65.81 205 ARG A C 1
ATOM 1620 O O . ARG A 1 205 ? 7.339 16.784 -14.699 1.00 65.81 205 ARG A O 1
ATOM 1627 N N . GLN A 1 206 ? 7.742 16.022 -16.784 1.00 68.31 206 GLN A N 1
ATOM 1628 C CA . GLN A 1 206 ? 6.849 14.862 -16.720 1.00 68.31 206 GLN A CA 1
ATOM 1629 C C . GLN A 1 206 ? 7.657 13.565 -16.744 1.00 68.31 206 GLN A C 1
ATOM 1631 O O . GLN A 1 206 ? 8.639 13.442 -17.479 1.00 68.31 206 GLN A O 1
ATOM 1636 N N . GLY A 1 207 ? 7.235 12.591 -15.937 1.00 71.56 207 GLY A N 1
ATOM 1637 C CA . GLY A 1 207 ? 7.757 11.232 -15.999 1.00 71.56 207 GLY A CA 1
ATOM 1638 C C . GLY A 1 207 ? 7.268 10.545 -17.272 1.00 71.56 207 GLY A C 1
ATOM 1639 O O . GLY A 1 207 ? 6.074 10.522 -17.545 1.00 71.56 207 GLY A O 1
ATOM 1640 N N . GLY A 1 208 ? 8.191 10.013 -18.073 1.00 78.56 208 GLY A N 1
ATOM 1641 C CA . GLY A 1 208 ? 7.861 9.255 -19.286 1.00 78.56 208 GLY A CA 1
ATOM 1642 C C . GLY A 1 208 ? 7.826 7.738 -19.092 1.00 78.56 208 GLY A C 1
ATOM 1643 O O . GLY A 1 208 ? 7.722 7.031 -20.092 1.00 78.56 208 GLY A O 1
ATOM 1644 N N . SER A 1 209 ? 7.998 7.250 -17.855 1.00 88.69 209 SER A N 1
ATOM 1645 C CA . SER A 1 209 ? 8.082 5.813 -17.548 1.00 88.69 209 SER A CA 1
ATOM 1646 C C . SER A 1 209 ? 6.737 5.264 -17.077 1.00 88.69 209 SER A C 1
ATOM 1648 O O . SER A 1 209 ? 6.041 5.946 -16.333 1.00 88.69 209 SER A O 1
ATOM 1650 N N . THR A 1 210 ? 6.403 4.047 -17.494 1.00 94.69 210 THR A N 1
ATOM 1651 C CA . THR A 1 210 ? 5.178 3.323 -17.106 1.00 94.69 210 THR A CA 1
ATOM 1652 C C . THR A 1 210 ? 5.289 2.732 -15.702 1.00 94.69 210 THR A C 1
ATOM 1654 O O . THR A 1 210 ? 6.399 2.584 -15.181 1.00 94.69 210 THR A O 1
ATOM 1657 N N . LEU A 1 211 ? 4.163 2.335 -15.098 1.00 95.62 211 LEU A N 1
ATOM 1658 C CA . LEU A 1 211 ? 4.175 1.608 -13.816 1.00 95.62 211 LEU A CA 1
ATOM 1659 C C . LEU A 1 211 ? 5.008 0.320 -13.910 1.00 95.62 211 LEU A C 1
ATOM 1661 O O . LEU A 1 211 ? 5.811 0.038 -13.025 1.00 95.62 211 LEU A O 1
ATOM 1665 N N . THR A 1 212 ? 4.914 -0.398 -15.029 1.00 96.69 212 THR A N 1
ATOM 1666 C CA . THR A 1 212 ? 5.700 -1.611 -15.303 1.00 96.69 212 THR A CA 1
ATOM 1667 C C . THR A 1 212 ? 7.199 -1.324 -15.355 1.00 96.69 212 THR A C 1
ATOM 1669 O O . THR A 1 212 ? 7.987 -2.038 -14.740 1.00 96.69 212 THR A O 1
ATOM 1672 N N . GLN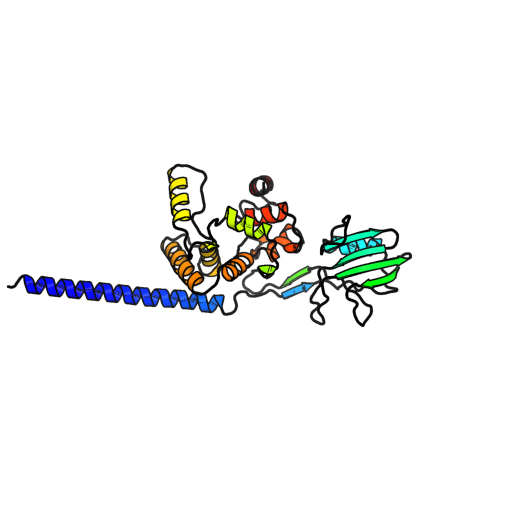 A 1 213 ? 7.615 -0.229 -16.002 1.00 95.12 213 GLN A N 1
ATOM 1673 C CA . GLN A 1 213 ? 9.022 0.191 -16.010 1.00 95.12 213 GLN A CA 1
ATOM 1674 C C . GLN A 1 213 ? 9.517 0.570 -14.617 1.00 95.12 213 GLN A C 1
ATOM 1676 O O . GLN A 1 213 ? 10.665 0.288 -14.271 1.00 95.12 213 GLN A O 1
ATOM 1681 N N . GLN A 1 214 ? 8.669 1.214 -13.815 1.00 93.62 214 GLN A N 1
ATOM 1682 C CA . GLN A 1 214 ? 9.001 1.555 -12.437 1.00 93.62 214 GLN A CA 1
ATOM 1683 C C . GLN A 1 214 ? 9.129 0.303 -11.558 1.00 93.62 214 GLN A C 1
ATOM 1685 O O . GLN A 1 214 ? 10.100 0.212 -10.806 1.00 93.62 214 GLN A O 1
ATOM 1690 N N . LEU A 1 215 ? 8.224 -0.672 -11.705 1.00 94.50 215 LEU A N 1
ATOM 1691 C CA . LEU A 1 215 ? 8.320 -1.976 -11.047 1.00 94.50 215 LEU A CA 1
ATOM 1692 C C . LEU A 1 215 ? 9.624 -2.669 -11.430 1.00 94.50 215 LEU A C 1
ATOM 1694 O O . LEU A 1 215 ? 10.402 -3.033 -10.557 1.00 94.50 215 LEU A O 1
ATOM 1698 N N . VAL A 1 216 ? 9.914 -2.777 -12.729 1.00 94.81 216 VAL A N 1
ATOM 1699 C CA . VAL A 1 216 ? 11.116 -3.462 -13.212 1.00 94.81 216 VAL A CA 1
ATOM 1700 C C . VAL A 1 216 ? 12.392 -2.822 -12.674 1.00 94.81 216 VAL A C 1
ATOM 1702 O O . VAL A 1 216 ? 13.313 -3.517 -12.246 1.00 94.81 216 VAL A O 1
ATOM 1705 N N . LYS A 1 217 ? 12.436 -1.487 -12.671 1.00 91.88 217 LYS A N 1
ATOM 1706 C CA . LYS A 1 217 ? 13.549 -0.714 -12.122 1.00 91.88 217 LYS A CA 1
ATOM 1707 C C . LYS A 1 217 ? 13.800 -1.036 -10.652 1.00 91.88 217 LYS A C 1
ATOM 1709 O O . LYS A 1 217 ? 14.953 -1.217 -10.286 1.00 91.88 217 LYS A O 1
ATOM 1714 N N . ASN A 1 218 ? 12.749 -1.043 -9.834 1.00 87.62 218 ASN A N 1
ATOM 1715 C CA . ASN A 1 218 ? 12.874 -1.239 -8.390 1.00 87.62 218 ASN A CA 1
ATOM 1716 C C . ASN A 1 218 ? 13.134 -2.711 -8.045 1.00 87.62 218 ASN A C 1
ATOM 1718 O O . ASN A 1 218 ? 13.890 -2.998 -7.127 1.00 87.62 218 ASN A O 1
ATOM 1722 N N . PHE A 1 219 ? 12.540 -3.630 -8.808 1.00 85.88 219 PHE A N 1
ATOM 1723 C CA . PHE A 1 219 ? 12.514 -5.044 -8.464 1.00 85.88 219 PHE A CA 1
ATOM 1724 C C . PHE A 1 219 ? 13.678 -5.844 -9.056 1.00 85.88 219 PHE A C 1
ATOM 1726 O O . PHE A 1 219 ? 14.170 -6.762 -8.407 1.00 85.88 219 PHE A O 1
ATOM 1733 N N . PHE A 1 220 ? 14.155 -5.530 -10.265 1.00 86.50 220 PHE A N 1
ATOM 1734 C CA . PHE A 1 220 ? 15.163 -6.358 -10.952 1.00 86.50 220 PHE A CA 1
ATOM 1735 C C . PHE A 1 220 ? 16.513 -5.677 -11.174 1.00 86.50 220 PHE A C 1
ATOM 1737 O O . PHE A 1 220 ? 17.498 -6.361 -11.451 1.00 86.50 220 PHE A O 1
ATOM 1744 N N . LEU A 1 221 ? 16.575 -4.347 -11.124 1.00 87.06 221 LEU A N 1
ATOM 1745 C CA . LEU A 1 221 ? 17.737 -3.595 -11.591 1.00 87.06 221 LEU A CA 1
ATOM 1746 C C . LEU A 1 221 ? 18.421 -2.826 -10.464 1.00 87.06 221 LEU A C 1
ATOM 1748 O O . LEU A 1 221 ? 17.829 -2.487 -9.446 1.00 87.06 221 LEU A O 1
ATOM 1752 N N . THR A 1 222 ? 19.695 -2.511 -10.677 1.00 84.44 222 THR A N 1
ATOM 1753 C CA . THR A 1 222 ? 20.466 -1.662 -9.768 1.00 84.44 222 THR A CA 1
ATOM 1754 C C . THR A 1 222 ? 20.061 -0.186 -9.908 1.00 84.44 222 THR A C 1
ATOM 1756 O O . THR A 1 222 ? 19.565 0.237 -10.959 1.00 84.44 222 THR A O 1
ATOM 1759 N N . PRO A 1 223 ? 20.313 0.657 -8.889 1.00 79.06 223 PRO A N 1
ATOM 1760 C CA . PRO A 1 223 ? 19.972 2.084 -8.928 1.00 79.06 223 PRO A CA 1
ATOM 1761 C C . PRO A 1 223 ? 20.830 2.932 -9.899 1.00 79.06 223 PRO A C 1
ATOM 1763 O O . PRO A 1 223 ? 20.605 4.138 -10.035 1.00 79.06 223 PRO A O 1
ATOM 1766 N N . GLU A 1 224 ? 21.804 2.340 -10.598 1.00 84.25 224 GLU A N 1
ATOM 1767 C CA . GLU A 1 224 ? 22.773 3.032 -11.462 1.00 84.25 224 GLU A CA 1
ATOM 1768 C C . GLU A 1 224 ? 22.147 3.704 -12.691 1.00 84.25 224 GLU A C 1
ATOM 1770 O O . GLU A 1 224 ? 21.636 3.045 -13.591 1.00 84.25 224 GLU A O 1
ATOM 1775 N N . LYS A 1 225 ? 22.261 5.023 -12.847 1.00 83.75 225 LYS A N 1
ATOM 1776 C CA . LYS A 1 225 ? 21.612 5.750 -13.957 1.00 83.75 225 LYS A CA 1
ATOM 1777 C C . LYS A 1 225 ? 22.363 5.635 -15.299 1.00 83.75 225 LYS A C 1
ATOM 1779 O O . LYS A 1 225 ? 22.939 6.610 -15.765 1.00 83.75 225 LYS A O 1
ATOM 1784 N N . THR A 1 226 ? 22.302 4.473 -15.956 1.00 90.75 226 THR A N 1
ATOM 1785 C CA . THR A 1 226 ? 22.915 4.230 -17.281 1.00 90.75 226 THR A CA 1
ATOM 1786 C C . THR A 1 226 ? 21.885 4.018 -18.399 1.00 90.75 226 THR A C 1
ATOM 1788 O O . THR A 1 226 ? 20.760 3.569 -18.154 1.00 90.75 226 THR A O 1
ATOM 1791 N N . LEU A 1 227 ? 22.271 4.305 -19.653 1.00 88.06 227 LEU A N 1
ATOM 1792 C CA . LEU A 1 227 ? 21.428 4.033 -20.828 1.00 88.06 227 LEU A CA 1
ATOM 1793 C C . LEU A 1 227 ? 21.171 2.530 -20.997 1.00 88.06 227 LEU A C 1
ATOM 1795 O O . LEU A 1 227 ? 20.045 2.132 -21.281 1.00 88.06 227 LEU A O 1
ATOM 1799 N N . LYS A 1 228 ? 22.186 1.695 -20.735 1.00 89.81 228 LYS A N 1
ATOM 1800 C CA . LYS A 1 228 ? 22.062 0.231 -20.735 1.00 89.81 228 LYS A CA 1
ATOM 1801 C C . LYS A 1 228 ? 20.979 -0.234 -19.760 1.00 89.81 228 LYS A C 1
ATOM 1803 O O . LYS A 1 228 ? 20.111 -1.010 -20.149 1.00 89.81 228 LYS A O 1
ATOM 1808 N N . ARG A 1 229 ? 20.974 0.289 -18.526 1.00 91.62 229 ARG A N 1
ATOM 1809 C CA . ARG A 1 229 ? 19.908 -0.001 -17.556 1.00 91.62 229 ARG A CA 1
ATOM 1810 C C . ARG A 1 229 ? 18.544 0.440 -18.084 1.00 91.62 229 ARG A C 1
ATOM 1812 O O . ARG A 1 229 ? 17.588 -0.311 -17.954 1.00 91.62 229 ARG A O 1
ATOM 1819 N N . LYS A 1 230 ? 18.441 1.613 -18.721 1.00 90.62 230 LYS A N 1
ATOM 1820 C CA . LYS A 1 230 ? 17.161 2.095 -19.267 1.00 90.62 230 LYS A CA 1
ATOM 1821 C C . LYS A 1 230 ? 16.631 1.230 -20.419 1.00 90.62 230 LYS A C 1
ATOM 1823 O O . LYS A 1 230 ? 15.425 1.025 -20.516 1.00 90.62 230 LYS A O 1
ATOM 1828 N N . VAL A 1 231 ? 17.516 0.703 -21.264 1.00 91.94 231 VAL A N 1
ATOM 1829 C CA . VAL A 1 231 ? 17.151 -0.272 -22.304 1.00 91.94 231 VAL A CA 1
ATOM 1830 C C . VAL A 1 231 ? 16.695 -1.586 -21.669 1.00 91.94 231 VAL A C 1
ATOM 1832 O O . VAL A 1 231 ? 15.667 -2.123 -22.069 1.00 91.94 231 VAL A O 1
ATOM 1835 N N . ASN A 1 232 ? 17.389 -2.064 -20.632 1.00 94.25 232 ASN A N 1
ATOM 1836 C CA . ASN A 1 232 ? 16.970 -3.260 -19.900 1.00 94.25 232 ASN A CA 1
ATOM 1837 C C . ASN A 1 232 ? 15.612 -3.078 -19.217 1.00 94.25 232 ASN A C 1
ATOM 1839 O O . ASN A 1 232 ? 14.791 -3.979 -19.317 1.00 94.25 232 ASN A O 1
ATOM 1843 N N . GLU A 1 233 ? 15.332 -1.918 -18.609 1.00 94.69 233 GLU A N 1
ATOM 1844 C CA . GLU A 1 233 ? 13.997 -1.605 -18.074 1.00 94.69 233 GLU A CA 1
ATOM 1845 C C . GLU A 1 233 ? 12.920 -1.783 -19.145 1.00 94.69 233 GLU A C 1
ATOM 1847 O O . GLU A 1 233 ? 11.896 -2.406 -18.894 1.00 94.69 233 GLU A O 1
ATOM 1852 N N . ALA A 1 234 ? 13.149 -1.238 -20.342 1.00 94.12 234 ALA A N 1
ATOM 1853 C CA . ALA A 1 234 ? 12.213 -1.318 -21.454 1.00 94.12 234 ALA A CA 1
ATOM 1854 C C . ALA A 1 234 ? 11.986 -2.769 -21.915 1.00 94.12 234 ALA A C 1
ATOM 1856 O O . ALA A 1 234 ? 10.838 -3.202 -21.988 1.00 94.12 234 ALA A O 1
ATOM 1857 N N . LEU A 1 235 ? 13.060 -3.527 -22.166 1.00 95.50 235 LEU A N 1
ATOM 1858 C CA . LEU A 1 235 ? 12.974 -4.928 -22.598 1.00 95.50 235 LEU A CA 1
ATOM 1859 C C . LEU A 1 235 ? 12.299 -5.809 -21.543 1.00 95.50 235 LEU A C 1
ATOM 1861 O O . LEU A 1 235 ? 11.372 -6.546 -21.861 1.00 95.50 235 LEU A O 1
ATOM 1865 N N . MET A 1 236 ? 12.716 -5.690 -20.282 1.00 96.44 236 MET A N 1
ATOM 1866 C CA . MET A 1 236 ? 12.137 -6.461 -19.184 1.00 96.44 236 MET A CA 1
ATOM 1867 C C . MET A 1 236 ? 10.683 -6.070 -18.909 1.00 96.44 236 MET A C 1
ATOM 1869 O O . MET A 1 236 ? 9.898 -6.932 -18.548 1.00 96.44 236 MET A O 1
ATOM 1873 N N . SER A 1 237 ? 10.288 -4.809 -19.126 1.00 96.69 237 SER A N 1
ATOM 1874 C CA . SER A 1 237 ? 8.875 -4.413 -19.007 1.00 96.69 237 SER A CA 1
ATOM 1875 C C . SER A 1 237 ? 8.013 -5.067 -20.076 1.00 96.69 237 SER A C 1
ATOM 1877 O O . SER A 1 237 ? 6.897 -5.467 -19.780 1.00 96.69 237 SER A O 1
ATOM 1879 N N . LEU A 1 238 ? 8.514 -5.181 -21.311 1.00 96.06 238 LEU A N 1
ATOM 1880 C CA . LEU A 1 238 ? 7.806 -5.900 -22.371 1.00 96.06 238 LEU A CA 1
ATOM 1881 C C . LEU A 1 238 ? 7.647 -7.377 -22.010 1.00 96.06 238 LEU A C 1
ATOM 1883 O O . LEU A 1 238 ? 6.535 -7.881 -22.064 1.00 96.06 238 LEU A O 1
ATOM 1887 N N . LEU A 1 239 ? 8.736 -8.033 -21.598 1.00 95.75 239 LEU A N 1
ATOM 1888 C CA . LEU A 1 239 ? 8.718 -9.436 -21.176 1.00 95.75 239 LEU A CA 1
ATOM 1889 C C . LEU A 1 239 ? 7.760 -9.662 -19.998 1.00 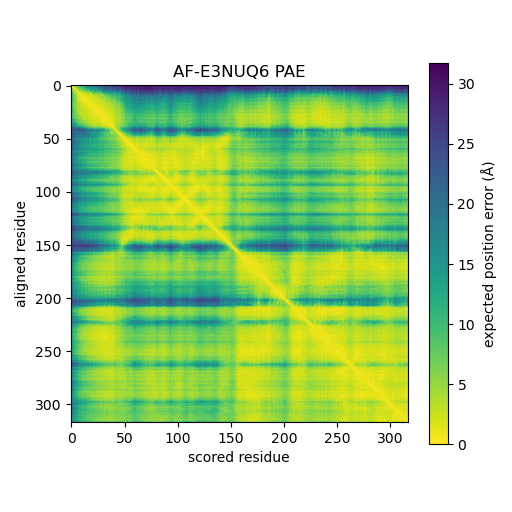95.75 239 LEU A C 1
ATOM 1891 O O . LEU A 1 239 ? 6.930 -10.562 -20.051 1.00 95.75 239 LEU A O 1
ATOM 1895 N N . LEU A 1 240 ? 7.790 -8.797 -18.981 1.00 95.75 240 LEU A N 1
ATOM 1896 C CA . LEU A 1 240 ? 6.913 -8.918 -17.815 1.00 95.75 240 LEU A CA 1
AT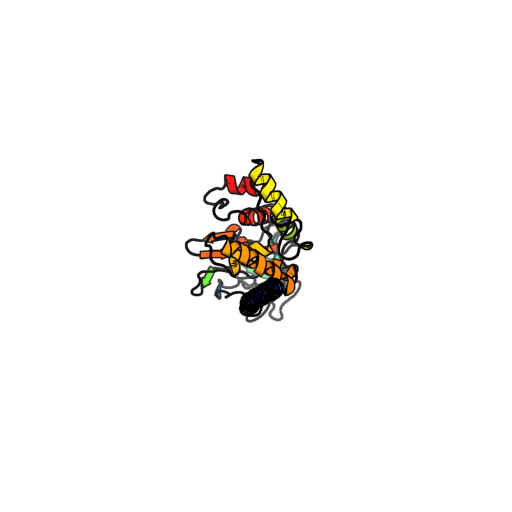OM 1897 C C . LEU A 1 240 ? 5.426 -8.888 -18.206 1.00 95.75 240 LEU A C 1
ATOM 1899 O O . LEU A 1 240 ? 4.653 -9.705 -17.719 1.00 95.75 240 LEU A O 1
ATOM 1903 N N . GLU A 1 241 ? 5.020 -7.997 -19.116 1.00 95.94 241 GLU A N 1
ATOM 1904 C CA . GLU A 1 241 ? 3.620 -7.931 -19.569 1.00 95.94 241 GLU A CA 1
ATOM 1905 C C . GLU A 1 241 ? 3.219 -9.018 -20.569 1.00 95.94 241 GLU A C 1
ATOM 1907 O O . GLU A 1 241 ? 2.031 -9.179 -20.840 1.00 95.94 241 GLU A O 1
ATOM 1912 N N . LEU A 1 242 ? 4.180 -9.753 -21.134 1.00 94.94 242 LEU A N 1
ATOM 1913 C CA . LEU A 1 242 ? 3.880 -10.951 -21.919 1.00 94.94 242 LEU A CA 1
ATOM 1914 C C . LEU A 1 242 ? 3.508 -12.133 -21.016 1.00 94.94 242 LEU A C 1
ATOM 1916 O O . LEU A 1 242 ? 2.746 -12.998 -21.445 1.00 94.94 242 LEU A O 1
ATOM 1920 N N . HIS A 1 243 ? 4.031 -12.164 -19.788 1.00 92.94 243 HIS A N 1
ATOM 1921 C CA . HIS A 1 243 ? 3.839 -13.271 -18.852 1.00 92.94 243 HIS A CA 1
ATOM 1922 C C . HIS A 1 243 ? 2.747 -13.024 -17.813 1.00 92.94 243 HIS A C 1
ATOM 1924 O O . HIS A 1 243 ? 2.076 -13.976 -17.420 1.00 92.94 243 HIS A O 1
ATOM 1930 N N . TYR A 1 244 ? 2.549 -11.775 -17.388 1.00 94.62 244 TYR A N 1
ATOM 1931 C CA . TYR A 1 244 ? 1.637 -11.443 -16.294 1.00 94.62 244 TYR A CA 1
ATOM 1932 C C . TYR A 1 244 ? 0.588 -10.423 -16.711 1.00 94.62 244 TYR A C 1
ATOM 1934 O O . TYR A 1 244 ? 0.835 -9.500 -17.493 1.00 94.62 244 TYR A O 1
ATOM 1942 N N . SER A 1 245 ? -0.602 -10.576 -16.139 1.00 96.50 245 SER A N 1
ATOM 1943 C CA . SER A 1 245 ? -1.702 -9.646 -16.349 1.00 96.50 245 SER A CA 1
ATOM 1944 C C . SER A 1 245 ? -1.407 -8.269 -15.743 1.00 96.50 245 SER A C 1
ATOM 1946 O O . SER A 1 245 ? -0.597 -8.105 -14.826 1.00 96.50 245 SER A O 1
ATOM 1948 N N . LYS A 1 246 ? -2.118 -7.246 -16.232 1.00 96.75 246 LYS A N 1
ATOM 1949 C CA . LYS A 1 246 ? -2.033 -5.881 -15.689 1.00 96.75 246 LYS A CA 1
ATOM 1950 C C . LYS A 1 246 ? -2.351 -5.820 -14.199 1.00 96.75 246 LYS A C 1
ATOM 1952 O O . LYS A 1 246 ? -1.719 -5.043 -13.487 1.00 96.75 246 LYS A O 1
ATOM 1957 N N . ASP A 1 247 ? -3.282 -6.648 -13.745 1.00 96.75 247 ASP A N 1
ATOM 1958 C CA . ASP A 1 247 ? -3.700 -6.705 -12.348 1.00 96.75 247 ASP A CA 1
ATOM 1959 C C . ASP A 1 247 ? -2.597 -7.301 -11.466 1.00 96.75 247 ASP A C 1
ATOM 1961 O O . ASP A 1 247 ? -2.278 -6.732 -10.425 1.00 96.75 247 ASP A O 1
ATOM 1965 N N . GLU A 1 248 ? -1.932 -8.373 -11.907 1.00 94.88 248 GLU A N 1
ATOM 1966 C CA . GLU A 1 248 ? -0.784 -8.948 -11.189 1.00 94.88 248 GLU A CA 1
ATOM 1967 C C . GLU A 1 248 ? 0.397 -7.976 -11.114 1.00 94.88 248 GLU A C 1
ATOM 1969 O O . GLU A 1 248 ? 1.045 -7.851 -10.074 1.00 94.88 248 GLU A O 1
ATOM 1974 N N . ILE A 1 249 ? 0.666 -7.251 -12.202 1.00 95.94 249 ILE A N 1
ATOM 1975 C CA . ILE A 1 249 ? 1.722 -6.232 -12.245 1.00 95.94 249 ILE A CA 1
ATOM 1976 C C . ILE A 1 249 ? 1.388 -5.072 -11.314 1.00 95.94 249 ILE A C 1
ATOM 1978 O O . ILE A 1 249 ? 2.265 -4.585 -10.601 1.00 95.94 249 ILE A O 1
ATOM 1982 N N . LEU A 1 250 ? 0.134 -4.622 -11.309 1.00 97.00 250 LEU A N 1
ATOM 1983 C CA . LEU A 1 250 ? -0.311 -3.553 -10.427 1.00 97.00 250 LEU A CA 1
ATOM 1984 C C . LEU A 1 250 ? -0.260 -3.991 -8.961 1.00 97.00 250 LEU A C 1
ATOM 1986 O O . LEU A 1 250 ? 0.211 -3.229 -8.123 1.00 97.00 250 LEU A O 1
ATOM 1990 N N . GLU A 1 251 ? -0.677 -5.217 -8.647 1.00 95.69 251 GLU A N 1
ATOM 1991 C CA . GLU A 1 251 ? -0.553 -5.789 -7.305 1.00 95.69 251 GLU A CA 1
ATOM 1992 C C . GLU A 1 251 ? 0.911 -5.843 -6.856 1.00 95.69 251 GLU A C 1
ATOM 1994 O O . GLU A 1 251 ? 1.243 -5.367 -5.769 1.00 95.69 251 GLU A O 1
ATOM 1999 N N . ALA A 1 252 ? 1.808 -6.353 -7.703 1.00 94.19 252 ALA A N 1
ATOM 2000 C CA . ALA A 1 252 ? 3.235 -6.386 -7.405 1.00 94.19 252 ALA A CA 1
ATOM 2001 C C . ALA A 1 252 ? 3.800 -4.971 -7.215 1.00 94.19 252 ALA A C 1
ATOM 2003 O O . ALA A 1 252 ? 4.513 -4.717 -6.249 1.00 94.19 252 ALA A O 1
ATOM 2004 N N . TYR A 1 253 ? 3.420 -4.022 -8.073 1.00 95.50 253 TYR A N 1
ATOM 2005 C CA . TYR A 1 253 ? 3.812 -2.619 -7.953 1.00 95.50 253 TYR A CA 1
ATOM 2006 C C . TYR A 1 253 ? 3.380 -2.004 -6.619 1.00 95.50 253 TYR A C 1
ATOM 2008 O O . TYR A 1 253 ? 4.192 -1.374 -5.939 1.00 95.50 253 TYR A O 1
ATOM 2016 N N . LEU A 1 254 ? 2.121 -2.209 -6.221 1.00 95.62 254 LEU A N 1
ATOM 2017 C CA . LEU A 1 254 ? 1.573 -1.690 -4.967 1.00 95.62 254 LEU A CA 1
ATOM 2018 C C . LEU A 1 254 ? 2.273 -2.271 -3.732 1.00 95.62 254 LEU A C 1
ATOM 2020 O O . LEU A 1 254 ? 2.290 -1.617 -2.692 1.00 95.62 254 LEU A O 1
ATOM 2024 N N . ASN A 1 255 ? 2.848 -3.467 -3.840 1.00 93.12 255 ASN A N 1
ATOM 2025 C CA . ASN A 1 255 ? 3.622 -4.106 -2.777 1.00 93.12 255 ASN A CA 1
ATOM 2026 C C . ASN A 1 255 ? 5.123 -3.774 -2.828 1.00 93.12 255 ASN A C 1
ATOM 2028 O O . ASN A 1 255 ? 5.817 -4.000 -1.839 1.00 93.12 255 ASN A O 1
ATOM 2032 N N . GLU A 1 256 ? 5.619 -3.232 -3.945 1.00 90.94 256 GLU A N 1
ATOM 2033 C CA . GLU A 1 256 ? 7.050 -3.014 -4.186 1.00 90.94 256 GLU A CA 1
ATOM 2034 C C . GLU A 1 256 ? 7.501 -1.563 -4.071 1.00 90.94 256 GLU A C 1
ATOM 2036 O O . GLU A 1 256 ? 8.629 -1.289 -3.669 1.00 90.94 256 GLU A O 1
ATOM 2041 N N . VAL A 1 257 ? 6.654 -0.613 -4.460 1.00 92.94 257 VAL A N 1
ATOM 2042 C CA . VAL A 1 257 ? 7.081 0.781 -4.581 1.00 92.94 257 VAL A CA 1
ATOM 2043 C C . VAL A 1 257 ? 7.580 1.343 -3.245 1.00 92.94 257 VAL A C 1
ATOM 2045 O O . VAL A 1 257 ? 6.898 1.260 -2.226 1.00 92.94 257 VAL A O 1
ATOM 2048 N N . ASN A 1 258 ? 8.771 1.947 -3.250 1.00 91.56 258 ASN A N 1
ATOM 2049 C CA . ASN A 1 258 ? 9.268 2.695 -2.099 1.00 91.56 258 ASN A CA 1
ATOM 2050 C C . ASN A 1 258 ? 8.408 3.949 -1.898 1.00 91.56 258 ASN A C 1
ATOM 2052 O O . ASN A 1 258 ? 8.250 4.757 -2.816 1.00 91.56 258 ASN A O 1
ATOM 2056 N N . LEU A 1 259 ? 7.874 4.108 -0.691 1.00 93.75 259 LEU A N 1
ATOM 2057 C CA . LEU A 1 259 ? 7.049 5.247 -0.289 1.00 93.75 259 LEU A CA 1
ATOM 2058 C C . LEU A 1 259 ? 7.670 6.036 0.862 1.00 93.75 259 LEU A C 1
ATOM 2060 O O . LEU A 1 259 ? 7.168 7.101 1.204 1.00 93.75 259 LEU A O 1
ATOM 2064 N N . GLY A 1 260 ? 8.783 5.575 1.430 1.00 91.94 260 GLY A N 1
ATOM 2065 C CA . GLY A 1 260 ? 9.454 6.283 2.508 1.00 91.94 260 GLY A CA 1
ATOM 2066 C C . GLY A 1 260 ? 10.685 5.563 3.036 1.00 91.94 260 GLY A C 1
ATOM 2067 O O . GLY A 1 260 ? 11.140 4.559 2.491 1.00 91.94 260 GLY A O 1
ATOM 2068 N N . GLN A 1 261 ? 11.214 6.105 4.129 1.00 88.75 261 GLN A N 1
ATOM 2069 C CA . GLN A 1 261 ? 12.377 5.583 4.833 1.00 88.75 261 GLN A CA 1
ATOM 2070 C C . GLN A 1 261 ? 12.172 5.777 6.339 1.00 88.75 261 GLN A C 1
ATOM 2072 O O . GLN A 1 261 ? 11.850 6.885 6.778 1.00 88.75 261 GLN A O 1
ATOM 2077 N N . SER A 1 262 ? 12.403 4.722 7.117 1.00 83.25 262 SER A N 1
ATOM 2078 C CA . SER A 1 262 ? 12.418 4.724 8.579 1.00 83.25 262 SER A CA 1
ATOM 2079 C C . SER A 1 262 ? 13.820 4.355 9.066 1.00 83.25 262 SER A C 1
ATOM 2081 O O . SER A 1 262 ? 14.202 3.187 9.093 1.00 83.25 262 SER A O 1
ATOM 2083 N N . GLY A 1 263 ? 14.644 5.358 9.382 1.00 83.75 263 GLY A N 1
ATOM 2084 C CA . GLY A 1 263 ? 16.059 5.132 9.697 1.00 83.75 263 GLY A CA 1
ATOM 2085 C C . GLY A 1 263 ? 16.789 4.435 8.542 1.00 83.75 263 GLY A C 1
ATOM 2086 O O . GLY A 1 263 ? 16.839 4.965 7.432 1.00 83.75 263 GLY A O 1
ATOM 2087 N N . ASN A 1 264 ? 17.316 3.234 8.786 1.00 80.00 264 ASN A N 1
ATOM 2088 C CA . ASN A 1 264 ? 17.997 2.419 7.771 1.00 80.00 264 ASN A CA 1
ATOM 2089 C C . ASN A 1 264 ? 17.048 1.514 6.963 1.00 80.00 264 ASN A C 1
ATOM 2091 O O . ASN A 1 264 ? 17.501 0.852 6.034 1.00 80.00 264 ASN A O 1
ATOM 2095 N N . TYR A 1 265 ? 15.750 1.514 7.277 1.00 79.00 265 TYR A N 1
ATOM 2096 C CA . TYR A 1 265 ? 14.756 0.639 6.659 1.00 79.00 265 TYR A CA 1
ATOM 2097 C C . TYR A 1 265 ? 13.927 1.357 5.596 1.00 79.00 265 TYR A C 1
ATOM 2099 O O . TYR A 1 265 ? 13.466 2.486 5.790 1.00 79.00 265 TYR A O 1
ATOM 2107 N N . SER A 1 266 ? 13.716 0.668 4.479 1.00 84.56 266 SER A N 1
ATOM 2108 C CA . SER A 1 266 ? 12.888 1.134 3.370 1.00 84.56 266 SER A CA 1
ATOM 2109 C C . SER A 1 266 ? 11.414 0.847 3.649 1.00 84.56 266 SER A C 1
ATOM 2111 O O . SER A 1 266 ? 11.061 -0.278 3.996 1.00 84.56 266 SER A O 1
ATOM 2113 N N . VAL A 1 267 ? 10.540 1.841 3.473 1.00 89.62 267 VAL A N 1
ATOM 2114 C CA . VAL A 1 267 ? 9.086 1.653 3.598 1.00 89.62 267 VAL A CA 1
ATOM 2115 C C . VAL A 1 267 ? 8.537 1.310 2.217 1.00 89.62 267 VAL A C 1
ATOM 2117 O O . VAL A 1 267 ? 8.228 2.207 1.425 1.00 89.62 267 VAL A O 1
ATOM 2120 N N . ASN A 1 268 ? 8.474 0.012 1.918 1.00 90.19 268 ASN A N 1
ATOM 2121 C CA . ASN A 1 268 ? 8.057 -0.509 0.618 1.00 90.19 268 ASN A CA 1
ATOM 2122 C C . ASN A 1 268 ? 6.604 -0.994 0.652 1.00 90.19 268 ASN A C 1
ATOM 2124 O O . ASN A 1 268 ? 6.182 -1.735 1.539 1.00 90.19 268 ASN A O 1
ATOM 2128 N N . GLY A 1 269 ? 5.848 -0.578 -0.358 1.00 93.12 269 GLY A N 1
ATOM 2129 C CA . GLY A 1 269 ? 4.464 -0.958 -0.565 1.00 93.12 269 GLY A CA 1
ATOM 2130 C C . GLY A 1 269 ? 3.449 -0.131 0.229 1.00 93.12 269 GLY A C 1
ATOM 2131 O O . GLY A 1 269 ? 3.705 0.402 1.312 1.00 93.12 269 GLY A O 1
ATOM 2132 N N . TYR A 1 270 ? 2.243 -0.033 -0.326 1.00 95.62 270 TYR A N 1
ATOM 2133 C CA . TYR A 1 270 ? 1.160 0.787 0.220 1.00 95.62 270 TYR A CA 1
ATOM 2134 C C . TYR A 1 270 ? 0.613 0.260 1.546 1.00 95.62 270 TYR A C 1
ATOM 2136 O O . TYR A 1 270 ? 0.203 1.059 2.388 1.00 95.62 270 TYR A O 1
ATOM 2144 N N . GLY A 1 271 ? 0.614 -1.061 1.749 1.00 92.62 271 GLY A N 1
ATOM 2145 C 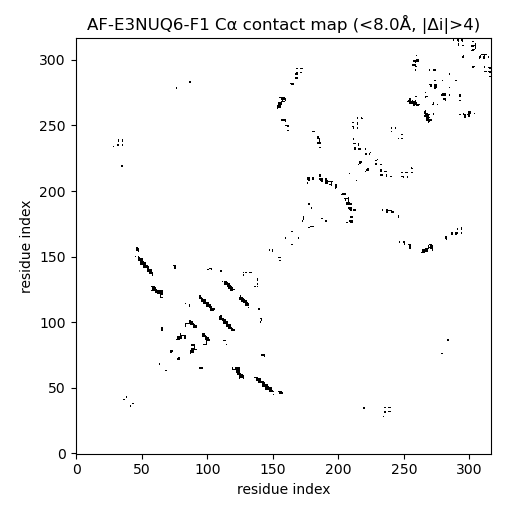CA . GLY A 1 271 ? 0.155 -1.666 2.999 1.00 92.62 271 GLY A CA 1
ATOM 2146 C C . GLY A 1 271 ? 0.980 -1.180 4.187 1.00 92.62 271 GLY A C 1
ATOM 2147 O O . GLY A 1 271 ? 0.424 -0.664 5.158 1.00 92.62 271 GLY A O 1
ATOM 2148 N N . LEU A 1 272 ? 2.308 -1.268 4.074 1.00 90.12 272 LEU A N 1
ATOM 2149 C CA . LEU A 1 272 ? 3.206 -0.800 5.122 1.00 90.12 272 LEU A CA 1
ATOM 2150 C C . LEU A 1 272 ? 3.174 0.723 5.245 1.00 90.12 272 LEU A C 1
ATOM 2152 O O . LEU A 1 272 ? 3.088 1.242 6.354 1.00 90.12 272 LEU A O 1
ATOM 2156 N N . ALA A 1 273 ? 3.194 1.451 4.126 1.00 93.94 273 ALA A N 1
ATOM 2157 C CA . ALA A 1 273 ? 3.145 2.910 4.156 1.00 93.94 273 ALA A CA 1
ATOM 2158 C C . ALA A 1 273 ? 1.890 3.439 4.871 1.00 93.94 273 ALA A C 1
ATOM 2160 O O . ALA A 1 273 ? 1.972 4.414 5.615 1.00 93.94 273 ALA A O 1
ATOM 2161 N N . SER A 1 274 ? 0.742 2.777 4.708 1.00 94.62 274 SER A N 1
ATOM 2162 C CA . SER A 1 274 ? -0.485 3.121 5.432 1.00 94.62 274 SER A CA 1
ATOM 2163 C C . SER A 1 274 ? -0.310 3.027 6.950 1.00 94.62 274 SER A C 1
ATOM 2165 O O . SER A 1 274 ? -0.671 3.955 7.677 1.00 94.62 274 SER A O 1
ATOM 2167 N N . GLN A 1 275 ? 0.303 1.944 7.431 1.00 89.06 275 GLN A N 1
ATOM 2168 C CA . GLN A 1 275 ? 0.583 1.760 8.856 1.00 89.06 275 GLN A CA 1
ATOM 2169 C C . GLN A 1 275 ? 1.642 2.751 9.349 1.00 89.06 275 GLN A C 1
ATOM 2171 O O . GLN A 1 275 ? 1.466 3.373 10.390 1.00 89.06 275 GLN A O 1
ATOM 2176 N N . PHE A 1 276 ? 2.697 2.967 8.568 1.00 90.06 276 PHE A N 1
ATOM 2177 C CA . PHE A 1 276 ? 3.803 3.850 8.923 1.00 90.06 276 PHE A CA 1
ATOM 2178 C C . PHE A 1 276 ? 3.392 5.326 9.034 1.00 90.06 276 PHE A C 1
ATOM 2180 O O . PHE A 1 276 ? 3.803 6.008 9.969 1.00 90.06 276 PHE A O 1
ATOM 2187 N N . TYR A 1 277 ? 2.579 5.831 8.101 1.00 92.69 277 TYR A N 1
ATOM 2188 C CA . TYR A 1 277 ? 2.172 7.240 8.094 1.00 92.69 277 TYR A CA 1
ATOM 2189 C C . TYR A 1 277 ? 0.908 7.523 8.907 1.00 92.69 277 TYR A C 1
ATOM 2191 O O . TYR A 1 277 ? 0.745 8.644 9.390 1.00 92.69 277 TYR A O 1
ATOM 2199 N N . PHE A 1 278 ? 0.001 6.549 9.033 1.00 91.94 278 PHE A N 1
ATOM 2200 C CA . PHE A 1 278 ? -1.326 6.783 9.608 1.00 91.94 278 PHE A CA 1
ATOM 2201 C C . PHE A 1 278 ? -1.728 5.807 10.711 1.00 91.94 278 PHE A C 1
ATOM 2203 O O . PHE A 1 278 ? -2.741 6.057 11.356 1.00 91.94 278 PHE A O 1
ATOM 2210 N N . GLY A 1 279 ? -0.988 4.717 10.932 1.00 87.88 279 GLY A N 1
ATOM 2211 C CA . GLY A 1 279 ? -1.364 3.680 11.899 1.00 87.88 279 GLY A CA 1
ATOM 2212 C C . GLY A 1 279 ? -2.637 2.919 11.518 1.00 87.88 279 GLY A C 1
ATOM 2213 O O . GLY A 1 279 ? -3.276 2.334 12.382 1.00 87.88 279 GLY A O 1
ATOM 2214 N N . LEU A 1 280 ? -3.038 2.953 10.242 1.00 89.56 280 LEU A N 1
ATOM 2215 C CA . LEU A 1 280 ? -4.304 2.387 9.769 1.00 89.56 280 LEU A CA 1
ATOM 2216 C C . LEU A 1 280 ? -4.079 1.361 8.653 1.00 89.56 280 LEU A C 1
ATOM 2218 O O . LEU A 1 280 ? -3.132 1.504 7.870 1.00 89.56 280 LEU A O 1
ATOM 2222 N N . PRO A 1 281 ? -4.974 0.369 8.503 1.00 90.50 281 PRO A N 1
ATOM 2223 C CA . PRO A 1 281 ? -5.052 -0.437 7.291 1.00 90.50 281 PRO A CA 1
ATOM 2224 C C . PRO A 1 281 ? -5.322 0.427 6.055 1.00 90.50 281 PRO A C 1
ATOM 2226 O O . PRO A 1 281 ? -6.057 1.414 6.116 1.00 90.50 2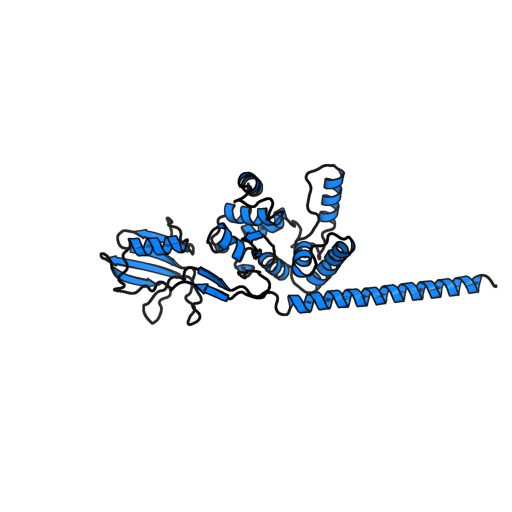81 PRO A O 1
ATOM 2229 N N . LEU A 1 282 ? -4.784 0.015 4.902 1.00 92.75 282 LEU A N 1
ATOM 2230 C CA . LEU A 1 282 ? -4.928 0.767 3.650 1.00 92.75 282 LEU A CA 1
ATOM 2231 C C . LEU A 1 282 ? -6.398 0.994 3.258 1.00 92.75 282 LEU A C 1
ATOM 2233 O O . LEU A 1 282 ? -6.749 2.050 2.734 1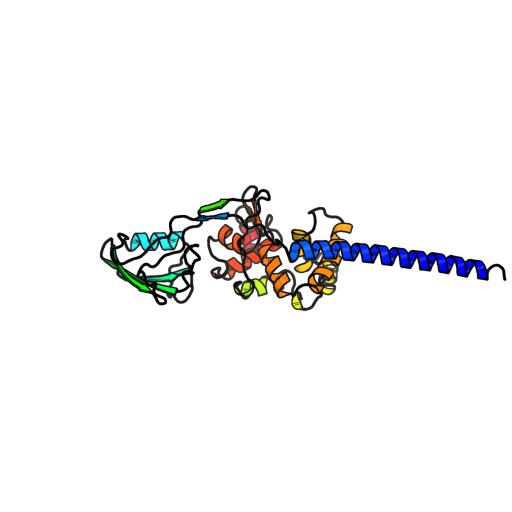.00 92.75 282 LEU A O 1
ATOM 2237 N N . SER A 1 283 ? -7.258 0.014 3.540 1.00 90.75 283 SER A N 1
ATOM 2238 C CA . SER A 1 283 ? -8.702 0.059 3.288 1.00 90.75 283 SER A CA 1
ATOM 2239 C C . SER A 1 283 ? -9.444 1.133 4.092 1.00 90.75 283 SER A C 1
ATOM 2241 O O . SER A 1 283 ? -10.539 1.531 3.701 1.00 90.75 283 SER A O 1
ATOM 2243 N N . GLU A 1 284 ? -8.858 1.621 5.187 1.00 91.62 284 GLU A N 1
ATOM 2244 C CA . GLU A 1 284 ? -9.476 2.576 6.120 1.00 91.62 284 GLU A CA 1
ATOM 2245 C C . GLU A 1 284 ? -8.963 4.009 5.952 1.00 91.62 284 GLU A C 1
ATOM 2247 O O . GLU A 1 284 ? -9.410 4.938 6.642 1.00 91.62 284 GLU A O 1
ATOM 2252 N N . LEU A 1 285 ? -8.032 4.212 5.019 1.00 93.56 285 LEU A N 1
ATOM 2253 C CA . LEU A 1 285 ? -7.559 5.540 4.676 1.00 93.56 285 LEU A CA 1
ATOM 2254 C C . LEU A 1 285 ? -8.667 6.349 4.010 1.00 93.56 285 LEU A C 1
ATOM 2256 O O . LEU A 1 285 ? -9.356 5.882 3.102 1.00 93.56 285 LEU A O 1
ATOM 2260 N N . ASN A 1 286 ? -8.797 7.609 4.416 1.00 93.25 286 ASN A N 1
ATOM 2261 C CA . ASN A 1 286 ? -9.642 8.559 3.701 1.00 93.25 286 ASN A CA 1
ATOM 2262 C C . ASN A 1 286 ? -8.991 8.987 2.368 1.00 93.25 286 ASN A C 1
ATOM 2264 O O . ASN A 1 286 ? -7.809 8.744 2.128 1.00 93.25 286 ASN A O 1
ATOM 2268 N N . ILE A 1 287 ? -9.755 9.657 1.500 1.00 94.94 287 ILE A N 1
ATOM 2269 C CA . ILE A 1 287 ? -9.284 10.064 0.163 1.00 94.94 287 ILE A CA 1
ATOM 2270 C C . ILE A 1 287 ? -8.018 10.930 0.234 1.00 94.94 287 ILE A C 1
ATOM 2272 O O . ILE A 1 287 ? -7.095 10.721 -0.546 1.00 94.94 287 ILE A O 1
ATOM 2276 N N . SER A 1 288 ? -7.926 11.864 1.184 1.00 95.69 288 SER A N 1
ATOM 2277 C CA . SER A 1 288 ? -6.748 12.729 1.328 1.00 95.69 288 SER A CA 1
ATOM 2278 C C . SER A 1 288 ? -5.497 11.949 1.750 1.00 95.69 288 SER A C 1
ATOM 2280 O O . SER A 1 288 ? -4.399 12.250 1.285 1.00 95.69 288 SER A O 1
ATOM 2282 N N . GLN A 1 289 ? -5.651 10.934 2.602 1.00 96.38 289 GLN A N 1
ATOM 2283 C CA . GLN A 1 289 ? -4.575 10.022 3.001 1.00 96.38 289 GLN A CA 1
ATOM 2284 C C . GLN A 1 289 ? -4.138 9.135 1.826 1.00 96.38 289 GLN A C 1
ATOM 2286 O O . GLN A 1 289 ? -2.942 8.977 1.593 1.00 96.38 289 GLN A O 1
ATOM 2291 N N . GLN A 1 290 ? -5.090 8.626 1.037 1.00 97.19 290 GLN A N 1
ATOM 2292 C CA . GLN A 1 290 ? -4.802 7.868 -0.186 1.00 97.19 290 GLN A CA 1
ATOM 2293 C C . GLN A 1 290 ? -4.050 8.730 -1.216 1.00 97.19 290 GLN A C 1
ATOM 2295 O O . GLN A 1 290 ? -3.015 8.309 -1.732 1.00 97.19 290 GLN A O 1
ATOM 2300 N N . ALA A 1 291 ? -4.516 9.959 -1.466 1.00 96.00 291 ALA A N 1
ATOM 2301 C CA . ALA A 1 291 ? -3.875 10.913 -2.372 1.00 96.00 291 ALA A CA 1
ATOM 2302 C C . ALA A 1 291 ? -2.451 11.270 -1.924 1.00 96.00 291 ALA A C 1
ATOM 2304 O O . ALA A 1 291 ? -1.544 11.362 -2.750 1.00 96.00 291 ALA A O 1
ATOM 2305 N N . PHE A 1 292 ? -2.235 11.409 -0.612 1.00 96.88 292 PHE A N 1
ATOM 2306 C CA . PHE A 1 292 ? -0.904 11.622 -0.056 1.00 96.88 292 PHE A CA 1
ATOM 2307 C C . PHE A 1 292 ? 0.036 10.455 -0.393 1.00 96.88 292 PHE A C 1
ATOM 2309 O O . PHE A 1 292 ? 1.105 10.699 -0.951 1.00 96.88 292 PHE A O 1
ATOM 2316 N N . LEU A 1 293 ? -0.374 9.201 -0.153 1.00 97.06 293 LEU A N 1
ATOM 2317 C CA . LEU A 1 293 ? 0.452 8.030 -0.486 1.00 97.06 293 LEU A CA 1
ATOM 2318 C C . LEU A 1 293 ? 0.745 7.927 -1.990 1.00 97.06 293 LEU A C 1
ATOM 2320 O O . LEU A 1 293 ? 1.871 7.627 -2.376 1.00 97.06 293 LEU A O 1
ATOM 2324 N N . VAL A 1 294 ? -0.232 8.219 -2.853 1.00 95.94 294 VAL A N 1
ATOM 2325 C CA . VAL A 1 294 ? -0.010 8.293 -4.310 1.00 95.94 294 VAL A CA 1
ATOM 2326 C C . VAL A 1 294 ? 1.000 9.386 -4.664 1.00 95.94 294 VAL A C 1
ATOM 2328 O O . VAL A 1 294 ? 1.886 9.176 -5.490 1.00 95.94 294 VAL A O 1
ATOM 2331 N N . GLY A 1 295 ? 0.922 10.539 -4.002 1.00 93.31 295 GLY A N 1
ATOM 2332 C CA . GLY A 1 295 ? 1.846 11.650 -4.196 1.00 93.31 295 GLY A CA 1
ATOM 2333 C C . GLY A 1 295 ? 3.305 11.309 -3.877 1.00 93.31 295 GLY A C 1
ATOM 2334 O O . GLY A 1 295 ? 4.198 11.810 -4.571 1.00 93.31 295 GLY A O 1
ATOM 2335 N N . LEU A 1 296 ? 3.538 10.444 -2.880 1.00 93.94 296 LEU A N 1
ATOM 2336 C CA . LEU A 1 296 ? 4.871 10.020 -2.435 1.00 93.94 296 LEU A CA 1
ATOM 2337 C C . LEU A 1 296 ? 5.645 9.247 -3.505 1.00 93.94 296 LEU A C 1
ATOM 2339 O O . LEU A 1 296 ? 6.858 9.414 -3.580 1.00 93.94 296 LEU A O 1
ATOM 2343 N N . VAL A 1 297 ? 4.970 8.477 -4.368 1.00 91.19 297 VAL A N 1
ATOM 2344 C CA . VAL A 1 297 ? 5.595 7.647 -5.421 1.00 91.19 297 VAL A CA 1
ATOM 2345 C C . VAL A 1 297 ? 6.613 8.424 -6.258 1.00 91.19 297 VAL A C 1
ATOM 2347 O O . VAL A 1 297 ? 7.695 7.928 -6.569 1.00 91.19 297 VAL A O 1
ATOM 2350 N N . GLN A 1 298 ? 6.293 9.675 -6.597 1.00 84.81 298 GLN A N 1
ATOM 2351 C CA . GLN A 1 298 ? 7.155 10.515 -7.426 1.00 84.81 298 GLN A CA 1
ATOM 2352 C C . GLN A 1 298 ? 8.493 10.855 -6.744 1.00 84.81 298 GLN A C 1
ATOM 2354 O O . GLN A 1 298 ? 9.499 11.095 -7.417 1.00 84.81 298 GLN A O 1
ATOM 2359 N N . GLY A 1 299 ? 8.510 10.926 -5.415 1.00 88.38 299 GLY A N 1
ATOM 2360 C CA . GLY A 1 299 ? 9.681 11.336 -4.656 1.00 88.38 299 GLY A CA 1
ATOM 2361 C C . GLY A 1 299 ? 9.477 11.156 -3.157 1.00 88.38 299 GLY A C 1
ATOM 2362 O O . GLY A 1 299 ? 9.230 12.155 -2.478 1.00 88.38 299 GLY A O 1
ATOM 2363 N N . PRO A 1 300 ? 9.657 9.937 -2.623 1.00 90.12 300 PRO A N 1
ATOM 2364 C CA . PRO A 1 300 ? 9.437 9.631 -1.207 1.00 90.12 300 PRO A CA 1
ATOM 2365 C C . PRO A 1 300 ? 10.244 10.532 -0.268 1.00 90.12 300 PRO A C 1
ATOM 2367 O O . PRO A 1 300 ? 9.745 11.041 0.733 1.00 90.12 300 PRO A O 1
ATOM 2370 N N . THR A 1 301 ? 11.494 10.815 -0.642 1.00 88.88 301 THR A N 1
ATOM 2371 C CA . THR A 1 301 ? 12.373 11.720 0.108 1.00 88.88 301 THR A CA 1
ATOM 2372 C C . THR A 1 301 ? 11.978 13.189 -0.042 1.00 88.88 301 THR A C 1
ATOM 2374 O O . THR A 1 301 ? 12.102 13.954 0.912 1.00 88.88 301 THR A O 1
ATOM 2377 N N . LEU A 1 302 ? 11.500 13.597 -1.224 1.00 88.94 302 LEU A N 1
ATOM 2378 C CA . LEU A 1 302 ? 11.135 14.988 -1.525 1.00 88.94 302 LEU A CA 1
ATOM 2379 C C . LEU A 1 302 ? 9.838 15.407 -0.821 1.00 88.94 302 LEU A C 1
ATOM 2381 O O . LEU A 1 302 ? 9.713 16.547 -0.369 1.00 88.94 302 LEU A O 1
ATOM 2385 N N . PHE A 1 303 ? 8.893 14.474 -0.735 1.00 92.69 303 PHE A N 1
ATOM 2386 C CA . PHE A 1 303 ? 7.563 14.666 -0.162 1.00 92.69 303 PHE A CA 1
ATOM 2387 C C . PHE A 1 303 ? 7.433 14.043 1.232 1.00 92.69 303 PHE A C 1
ATOM 2389 O O . PHE A 1 303 ? 6.327 13.774 1.692 1.00 92.69 303 PHE A O 1
ATOM 2396 N N . ASN A 1 304 ? 8.557 13.832 1.923 1.00 93.12 304 ASN A N 1
ATOM 2397 C CA . ASN A 1 304 ? 8.557 13.344 3.294 1.00 93.12 304 ASN A CA 1
ATOM 2398 C C . ASN A 1 304 ? 7.872 14.380 4.215 1.00 93.12 304 ASN A C 1
ATOM 2400 O O . ASN A 1 304 ? 8.389 15.492 4.344 1.00 93.12 304 ASN A O 1
ATOM 2404 N N . PRO A 1 305 ? 6.759 14.040 4.888 1.00 94.25 305 PRO A N 1
ATOM 2405 C CA . PRO A 1 305 ? 5.961 15.003 5.645 1.00 94.25 305 PRO 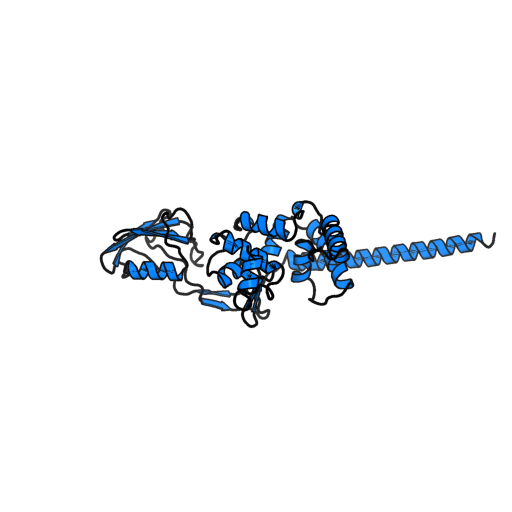A CA 1
ATOM 2406 C C . PRO A 1 305 ? 6.650 15.484 6.927 1.00 94.25 305 PRO A C 1
ATOM 2408 O O . PRO A 1 305 ? 6.370 16.587 7.382 1.00 94.25 305 PRO A O 1
ATOM 2411 N N . TRP A 1 306 ? 7.578 14.703 7.491 1.00 93.56 306 TRP A N 1
ATOM 2412 C CA . TRP A 1 306 ? 8.342 15.104 8.676 1.00 93.56 306 TRP A CA 1
ATOM 2413 C C . TRP A 1 306 ? 9.452 16.102 8.347 1.00 93.56 306 TRP A C 1
ATOM 2415 O O . TRP A 1 306 ? 9.831 16.899 9.198 1.00 93.56 306 TRP A O 1
ATOM 2425 N N . LYS A 1 307 ? 9.982 16.064 7.116 1.00 92.81 307 LYS A N 1
ATOM 2426 C CA . LYS A 1 307 ? 11.051 16.972 6.661 1.00 92.81 307 LYS A CA 1
ATOM 2427 C C . LYS A 1 307 ? 10.532 18.156 5.845 1.00 92.81 307 LYS A C 1
ATOM 2429 O O . LYS A 1 307 ? 11.120 19.229 5.892 1.00 92.81 307 LYS A O 1
ATOM 2434 N N . ASN A 1 308 ? 9.471 17.954 5.068 1.00 93.06 308 ASN A N 1
ATOM 2435 C CA . ASN A 1 308 ? 8.907 18.933 4.141 1.00 93.06 308 ASN A CA 1
ATOM 2436 C C . ASN A 1 308 ? 7.364 18.853 4.119 1.00 93.06 308 ASN A C 1
ATOM 2438 O O . ASN A 1 308 ? 6.776 18.415 3.121 1.00 93.06 308 ASN A O 1
ATOM 2442 N N . PRO A 1 309 ? 6.692 19.267 5.210 1.00 94.62 309 PRO A N 1
ATOM 2443 C CA . PRO A 1 309 ? 5.236 19.178 5.328 1.00 94.62 309 PRO A CA 1
ATOM 2444 C C . PRO A 1 309 ? 4.502 20.003 4.262 1.00 94.62 309 PRO A C 1
ATOM 2446 O O . PRO A 1 309 ? 3.513 19.538 3.698 1.00 94.62 309 PRO A O 1
ATOM 2449 N N . GLU A 1 310 ? 5.011 21.188 3.916 1.00 95.25 310 GLU A N 1
ATOM 2450 C CA . GLU A 1 310 ? 4.401 22.049 2.893 1.00 95.25 310 GLU A CA 1
ATOM 2451 C C . GLU A 1 310 ? 4.488 21.431 1.491 1.00 95.25 310 GLU A C 1
ATOM 2453 O O . GLU A 1 310 ? 3.510 21.426 0.741 1.00 95.25 310 GLU A O 1
ATOM 2458 N N . GLY A 1 311 ? 5.639 20.848 1.135 1.00 93.44 311 GLY A N 1
ATOM 2459 C CA . GLY A 1 311 ? 5.798 20.136 -0.133 1.00 93.44 311 GLY A CA 1
ATOM 2460 C C . GLY A 1 311 ? 4.919 18.890 -0.220 1.00 93.44 311 GLY A C 1
ATOM 2461 O O . GLY A 1 311 ? 4.309 18.646 -1.261 1.00 93.44 311 GLY A O 1
ATOM 2462 N N . ALA A 1 312 ? 4.812 18.139 0.878 1.00 94.50 312 ALA A N 1
ATOM 2463 C CA . ALA A 1 312 ? 3.918 16.991 0.996 1.00 94.50 312 ALA A CA 1
ATOM 2464 C C . ALA A 1 312 ? 2.445 17.391 0.810 1.00 94.50 312 ALA A C 1
ATOM 2466 O O . ALA A 1 312 ? 1.732 16.789 0.006 1.00 94.50 312 ALA A O 1
ATOM 2467 N N . LYS A 1 313 ? 2.003 18.450 1.497 1.00 94.44 313 LYS A N 1
ATOM 2468 C CA . LYS A 1 313 ? 0.639 18.979 1.398 1.00 94.44 313 LYS A CA 1
ATOM 2469 C C . LYS A 1 313 ? 0.320 19.455 -0.018 1.00 94.44 313 LYS A C 1
ATOM 2471 O O . LYS A 1 313 ? -0.663 19.012 -0.598 1.00 94.44 313 LYS A O 1
ATOM 2476 N N . LYS A 1 314 ? 1.200 20.263 -0.614 1.00 94.25 314 LYS A N 1
ATOM 2477 C CA . LYS A 1 314 ? 1.050 20.760 -1.991 1.00 94.25 314 LYS A CA 1
ATOM 2478 C C . LYS A 1 314 ? 1.056 19.649 -3.046 1.00 94.25 314 LYS A C 1
ATOM 2480 O O . LYS A 1 314 ? 0.562 19.856 -4.146 1.00 94.25 314 LYS A O 1
ATOM 2485 N N . ARG A 1 315 ? 1.687 18.506 -2.763 1.00 93.00 315 ARG A N 1
ATOM 2486 C CA . ARG A 1 315 ? 1.678 17.343 -3.659 1.00 93.00 315 ARG A CA 1
ATOM 2487 C C . ARG A 1 315 ? 0.382 16.539 -3.548 1.00 93.00 315 ARG A C 1
ATOM 2489 O O . ARG A 1 315 ? -0.025 15.951 -4.547 1.00 93.00 315 ARG A O 1
ATOM 2496 N N . ARG A 1 316 ? -0.196 16.477 -2.346 1.00 93.62 316 ARG A N 1
ATOM 2497 C CA . ARG A 1 316 ? -1.469 15.808 -2.059 1.00 93.62 316 ARG A CA 1
ATOM 2498 C C . ARG A 1 316 ? -2.659 16.569 -2.648 1.00 93.62 316 ARG A C 1
ATOM 2500 O O . ARG A 1 316 ? -3.552 15.921 -3.184 1.00 93.62 316 ARG A O 1
ATOM 2507 N N . ASP A 1 317 ? -2.677 17.888 -2.457 1.00 92.19 317 ASP A N 1
ATOM 2508 C CA . ASP A 1 317 ? -3.743 18.798 -2.908 1.00 92.19 317 ASP A CA 1
ATOM 2509 C C . ASP A 1 317 ? -3.741 18.971 -4.439 1.00 92.19 317 ASP A C 1
ATOM 2511 O O . ASP A 1 317 ? -4.847 18.984 -5.024 1.00 92.19 317 ASP A O 1
#

Organism: Caenorhabditis remanei (NCBI:txid31234)

Foldseek 3Di:
DVVVVVVVVVVVVVVVVVVVVVVVVVVVLVVLLCLCCCCLVPPVDDAFAFDFDDWDKAAAFDQAAPVNVVVQLVLLVQDDDPDQPDASYWHDDVQKIKHQACWDDPVVDTGHGWIWIWGHDGRGTHAIDIPDADPVRMDIHDTHTPGTDDPPVQEHFDQDALVLADPLLVVLLCVQAPVCLQPDQLADPVLLVVQVVCVVVVHDRGDSGHLLLVLCCQRPHDPDPDPVNVVSSSSSSNSNSVPDPSSSSVSSSQGAQFQEDDPPHTQGHPQSVCCVVPVDGNSPDDSLRSLLSSLSSVPNPQLVCVVCVPSSNVSSD

pLDDT: mean 89.61, std 9.11, range [52.44, 98.25]

Nearest PDB structures (foldseek):
  5hl9-assembly1_A  TM=9.141E-01  e=8.551E-25  Escherichia coli K-12
  5hla-assembly1_A  TM=9.125E-01  e=6.277E-24  Escherichia coli K-12
  6yn0-assembly1_A  TM=9.060E-01  e=8.279E-24  Escherichia coli K-12
  5hld-assembly1_A  TM=9.027E-01  e=5.696E-21  Escherichia coli K-12
  7lq6-assembly1_A  TM=6.874E-01  e=2.624E-21  Escherichia coli K-12

Solvent-accessible surface area (backbone atoms only — not comparable to full-atom values): 17450 Å² total; per-residue (Å²): 127,75,68,65,62,55,53,55,52,52,51,50,52,52,51,51,50,51,51,52,51,49,52,53,50,49,54,50,49,52,53,53,46,50,57,47,47,55,44,68,70,53,76,71,66,80,74,42,51,74,42,61,51,76,58,51,76,46,34,61,69,34,84,44,28,62,69,56,52,52,48,51,39,49,76,64,54,36,38,82,41,102,52,52,86,44,66,43,17,23,32,85,52,91,56,32,38,37,36,11,42,71,40,42,77,71,83,86,51,72,49,68,63,36,48,37,41,41,29,42,56,80,56,19,22,64,41,67,48,51,78,73,69,52,96,83,60,56,47,72,48,78,45,49,78,75,50,68,54,64,57,98,81,44,48,52,60,37,87,60,57,59,94,61,52,48,64,70,45,54,52,48,40,33,64,72,57,26,75,54,59,95,75,47,70,29,56,40,69,70,44,34,51,50,19,53,51,28,55,72,72,71,44,76,82,49,79,40,58,30,63,48,26,52,36,37,40,72,74,77,45,74,92,64,96,44,71,69,52,53,51,48,26,53,55,51,11,38,51,49,52,74,77,42,53,71,66,59,52,48,27,50,34,47,42,54,44,57,49,39,69,59,88,92,28,45,29,20,7,51,39,34,39,27,38,74,77,68,57,37,60,53,68,70,53,52,71,69,57,37,37,36,60,51,43,16,60,85,35,24,82,68,34,26,56,93,85,29,47,68,54,24,49,66,54,38,106